Protein 3O6Z (pdb70)

CATH classification: 3.90.79.10

Radius of gyration: 20.52 Å; Cα contacts (8 Å, |Δi|>4): 895; chains: 2; bounding box: 59×49×52 Å

Structure (mmCIF, N/CA/C/O backbone):
data_3O6Z
#
_entry.id   3O6Z
#
_cell.length_a   58.916
_cell.length_b   69.333
_cell.length_c   99.612
_cell.angle_alpha   90.00
_cell.angle_beta   90.00
_cell.angle_gamma   90.00
#
_symmetry.space_group_name_H-M   'P 21 21 21'
#
loop_
_entity.id
_entity.type
_entity.pdbx_description
1 polymer 'GDP-mannose pyrophosphatase nudK'
2 non-polymer 'MAGNESIUM ION'
3 non-polymer 'CHLORIDE ION'
4 non-polymer DI(HYDROXYETHYL)ETHER
5 non-polymer 2-AMINO-2-HYDROXYMETHYL-PROPANE-1,3-DIOL
6 water water
#
loop_
_atom_site.group_PDB
_atom_site.id
_atom_site.type_symbol
_atom_site.label_atom_id
_atom_s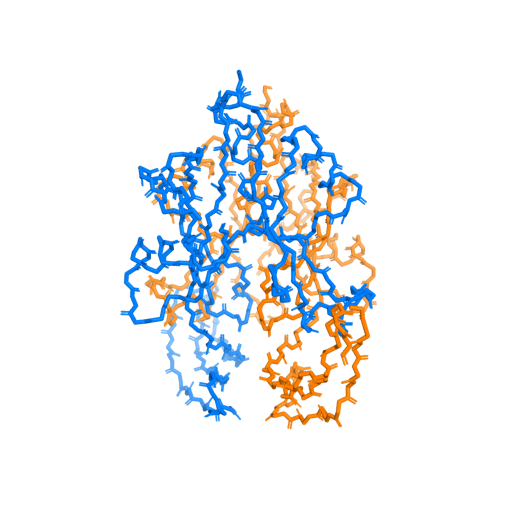ite.label_alt_id
_atom_site.label_comp_id
_atom_site.label_asym_id
_atom_site.label_entity_id
_atom_site.label_seq_id
_atom_site.pdbx_PDB_ins_code
_atom_site.Cartn_x
_atom_site.Cartn_y
_atom_site.Cartn_z
_atom_site.occupancy
_atom_site.B_iso_or_equiv
_atom_site.auth_seq_id
_atom_site.auth_comp_id
_atom_site.auth_asym_id
_atom_site.auth_atom_id
_atom_site.pdbx_PDB_model_num
ATOM 1 N N . THR A 1 2 ? -12.617 24.194 32.532 1.00 46.20 2 THR A N 1
ATOM 2 C CA . THR A 1 2 ? -11.713 24.746 33.578 1.00 43.59 2 THR A CA 1
ATOM 3 C C . THR A 1 2 ? -12.395 25.846 34.383 1.00 44.11 2 THR A C 1
ATOM 4 O O . THR A 1 2 ? -12.338 25.826 35.611 1.00 44.18 2 THR A O 1
ATOM 8 N N . GLN A 1 3 ? -12.982 26.809 33.659 1.00 44.64 3 GLN A N 1
ATOM 9 C CA . GLN A 1 3 ? -13.984 27.786 34.136 1.00 44.72 3 GLN A CA 1
ATOM 10 C C . GLN A 1 3 ? -14.120 28.056 35.642 1.00 43.42 3 GLN A C 1
ATOM 11 O O . GLN A 1 3 ? -13.528 28.997 36.167 1.00 42.79 3 GLN A O 1
ATOM 17 N N . GLN A 1 4 ? -14.917 27.235 36.323 1.00 43.12 4 GLN A N 1
ATOM 18 C CA . GLN A 1 4 ? -15.355 27.546 37.687 1.00 42.16 4 GLN A CA 1
ATOM 19 C C . GLN A 1 4 ? -14.348 27.104 38.726 1.00 39.70 4 GLN A C 1
ATOM 20 O O . GLN A 1 4 ? -14.021 25.925 38.793 1.00 39.06 4 GLN A O 1
ATOM 26 N N . ILE A 1 5 ? -13.871 28.060 39.533 1.00 37.72 5 ILE A N 1
ATOM 27 C CA . ILE A 1 5 ? -12.949 27.783 40.628 1.00 35.34 5 ILE A CA 1
ATOM 28 C C . ILE A 1 5 ? -13.580 28.164 41.966 1.00 35.38 5 ILE A C 1
ATOM 29 O O . ILE A 1 5 ? -13.989 29.298 42.163 1.00 35.79 5 ILE A O 1
ATOM 34 N N . THR A 1 6 ? -13.639 27.209 42.885 1.00 34.88 6 THR A N 1
ATOM 35 C CA . THR A 1 6 ? -14.124 27.475 44.244 1.00 34.89 6 THR A CA 1
ATOM 36 C C . THR A 1 6 ? -13.034 27.061 45.214 1.00 33.39 6 THR A C 1
ATOM 37 O O . THR A 1 6 ? -12.688 25.883 45.306 1.00 31.73 6 THR A O 1
ATOM 41 N N . LEU A 1 7 ? -12.475 28.056 45.907 1.00 32.40 7 LEU A N 1
ATOM 42 C CA . LEU A 1 7 ? -11.493 27.810 46.955 1.00 31.85 7 LEU A CA 1
ATOM 43 C C . LEU A 1 7 ? -12.166 27.046 48.095 1.00 32.24 7 LEU A C 1
ATOM 44 O O . LEU A 1 7 ? -13.269 27.377 48.491 1.00 33.01 7 LEU A O 1
ATOM 49 N N . ILE A 1 8 ? -11.493 26.007 48.577 1.00 31.49 8 ILE A N 1
ATOM 50 C CA . ILE A 1 8 ? -12.014 25.094 49.593 1.00 32.74 8 ILE A CA 1
ATOM 51 C C . ILE A 1 8 ? -11.234 25.263 50.903 1.00 33.63 8 ILE A C 1
ATOM 52 O O . ILE A 1 8 ? -11.819 25.363 51.988 1.00 34.63 8 ILE A O 1
ATOM 57 N N . LYS A 1 9 ? -9.912 25.281 50.804 1.00 32.20 9 LYS A N 1
ATOM 58 C CA . LYS A 1 9 ? -9.084 25.375 51.991 1.00 34.18 9 LYS A CA 1
ATOM 59 C C . LYS A 1 9 ? -7.762 26.010 51.602 1.00 32.65 9 LYS A C 1
ATOM 60 O O . LYS A 1 9 ? -7.315 25.860 50.460 1.00 30.05 9 LYS A O 1
ATOM 66 N N . ASP A 1 10 ? -7.176 26.739 52.552 1.00 33.49 10 ASP A N 1
ATOM 67 C CA . ASP A 1 10 ? -5.799 27.226 52.448 1.00 33.40 10 ASP A CA 1
ATOM 68 C C . ASP A 1 10 ? -5.078 26.923 53.769 1.00 34.78 10 ASP A C 1
ATOM 69 O O . ASP A 1 10 ? -5.306 27.592 54.803 1.00 37.11 10 ASP A O 1
ATOM 74 N N . LYS A 1 11 ? -4.253 25.883 53.735 1.00 34.57 11 LYS A N 1
ATOM 75 C CA . LYS A 1 11 ? -3.466 25.472 54.883 1.00 35.77 11 LYS A CA 1
ATOM 76 C C . LYS A 1 11 ? -2.036 25.982 54.739 1.00 34.33 11 LYS A C 1
ATOM 77 O O . LYS A 1 11 ? -1.407 25.821 53.699 1.00 32.31 11 LYS A O 1
ATOM 83 N N . ILE A 1 12 ? -1.547 26.629 55.788 1.00 35.19 12 ILE A N 1
ATOM 84 C CA . ILE A 1 12 ? -0.157 27.059 55.838 1.00 34.46 12 ILE A CA 1
ATOM 85 C C . ILE A 1 12 ? 0.729 25.882 56.285 1.00 34.82 12 ILE A C 1
ATOM 86 O O . ILE A 1 12 ? 0.554 25.329 57.358 1.00 34.85 12 ILE A O 1
ATOM 91 N N . LEU A 1 13 ? 1.652 25.487 55.411 1.00 33.94 13 LEU A N 1
ATOM 92 C CA . LEU A 1 13 ? 2.558 24.373 55.672 1.00 34.74 13 LEU A CA 1
ATOM 93 C C . LEU A 1 13 ? 3.840 24.858 56.346 1.00 35.56 13 LEU A C 1
ATOM 94 O O . LEU A 1 13 ? 4.456 24.134 57.140 1.00 36.28 13 LEU A O 1
ATOM 99 N N . SER A 1 14 ? 4.215 26.091 56.029 1.00 35.02 14 SER A N 1
ATOM 100 C CA . SER A 1 14 ? 5.401 26.704 56.559 1.00 36.71 14 SER A CA 1
ATOM 101 C C . SER A 1 14 ? 5.205 28.206 56.591 1.00 37.37 14 SER A C 1
ATOM 102 O O . SER A 1 14 ? 4.830 28.803 55.591 1.00 36.55 14 SER A O 1
ATOM 105 N N . ASP A 1 15 ? 5.452 28.795 57.757 1.00 40.58 15 ASP A N 1
ATOM 106 C CA . ASP A 1 15 ? 5.380 30.245 57.989 1.00 42.75 15 ASP A CA 1
ATOM 107 C C . ASP A 1 15 ? 6.720 30.730 58.561 1.00 44.05 15 ASP A C 1
ATOM 108 O O . ASP A 1 15 ? 6.760 31.699 59.329 1.00 45.76 15 ASP A O 1
ATOM 113 N N . ASN A 1 16 ? 7.805 30.031 58.203 1.00 43.76 16 ASN A N 1
ATOM 114 C CA . ASN A 1 16 ? 9.165 30.276 58.718 1.00 45.35 16 ASN A CA 1
ATOM 115 C C . ASN A 1 16 ? 9.655 31.707 58.499 1.00 45.56 16 ASN A C 1
ATOM 116 O O . ASN A 1 16 ? 10.199 32.337 59.415 1.00 47.70 16 ASN A O 1
ATOM 121 N N . TYR A 1 17 ? 9.444 32.213 57.292 1.00 43.98 17 TYR A N 1
ATOM 122 C CA . TYR A 1 17 ? 9.992 33.491 56.845 1.00 43.92 17 TYR A CA 1
ATOM 123 C C . TYR A 1 17 ? 9.172 33.902 55.630 1.00 41.33 17 TYR A C 1
ATOM 124 O O . TYR A 1 17 ? 8.480 34.929 55.650 1.00 42.76 17 TYR A O 1
ATOM 133 N N . PHE A 1 18 ? 9.291 33.095 54.573 1.00 37.05 18 PHE A N 1
ATOM 134 C CA . PHE A 1 18 ? 8.379 33.099 53.437 1.00 32.68 18 PHE A CA 1
ATOM 135 C C . PHE A 1 18 ? 7.288 32.083 53.790 1.00 31.74 18 PHE A C 1
ATOM 136 O O . PHE A 1 18 ? 7.343 31.468 54.866 1.00 31.11 18 PHE A O 1
ATOM 144 N N . THR A 1 19 ? 6.295 31.902 52.916 1.00 29.44 19 THR A N 1
ATOM 145 C CA . THR A 1 19 ? 5.159 31.060 53.286 1.00 28.52 19 THR A CA 1
ATOM 146 C C . THR A 1 19 ? 4.839 29.967 52.251 1.00 25.64 19 THR A C 1
ATOM 147 O O . THR A 1 19 ? 4.686 30.244 51.076 1.00 22.93 19 THR A O 1
ATOM 151 N N . LEU A 1 20 ? 4.744 28.727 52.723 1.00 25.15 20 LEU A N 1
ATOM 152 C CA . LEU A 1 20 ? 4.317 27.608 51.891 1.00 23.35 20 LEU A CA 1
ATOM 153 C C . LEU A 1 20 ? 2.894 27.230 52.265 1.00 24.61 20 LEU A C 1
ATOM 154 O O . LEU A 1 20 ? 2.608 26.948 53.430 1.00 25.09 20 LEU A O 1
ATOM 159 N N . HIS A 1 21 ? 2.019 27.246 51.260 1.00 24.68 21 HIS A N 1
ATOM 160 C CA . HIS A 1 21 ? 0.602 26.946 51.392 1.00 25.73 21 HIS A CA 1
ATOM 161 C C . HIS A 1 21 ? 0.272 25.613 50.763 1.00 25.99 21 HIS A C 1
ATOM 162 O O . HIS A 1 21 ? 0.963 25.149 49.867 1.00 25.35 21 HIS A O 1
ATOM 169 N N . ASN A 1 22 ? -0.815 25.013 51.228 1.00 26.75 22 ASN A N 1
ATOM 170 C CA . ASN A 1 22 ? -1.426 23.919 50.523 1.00 27.08 22 ASN A CA 1
ATOM 171 C C . ASN A 1 22 ? -2.845 24.406 50.243 1.00 27.07 22 ASN A C 1
ATOM 172 O O . ASN A 1 22 ? -3.649 24.586 51.173 1.00 28.19 22 ASN A O 1
ATOM 177 N N . ILE A 1 23 ? -3.126 24.697 48.980 1.00 25.94 23 ILE A N 1
ATOM 178 C CA . ILE A 1 23 ? -4.432 25.280 48.584 1.00 26.78 23 ILE A CA 1
ATOM 179 C C . ILE A 1 23 ? -5.312 24.226 47.924 1.00 26.52 23 ILE A C 1
ATOM 180 O O . ILE A 1 23 ? -4.888 23.557 46.981 1.00 25.18 23 ILE A O 1
ATOM 185 N N . THR A 1 24 ? -6.523 24.063 48.456 1.00 26.63 24 THR A N 1
ATOM 186 C CA . THR A 1 24 ? -7.476 23.099 47.904 1.00 26.90 24 THR A CA 1
ATOM 187 C C . THR A 1 24 ? -8.562 23.911 47.249 1.00 26.35 24 THR A C 1
ATOM 188 O O . THR A 1 24 ? -9.093 24.849 47.848 1.00 26.30 24 THR A O 1
ATOM 192 N N . TYR A 1 25 ? -8.870 23.577 46.003 1.00 25.00 25 TYR A N 1
ATOM 193 C CA . TYR A 1 25 ? -9.947 24.256 45.279 1.00 25.18 25 TYR A CA 1
ATOM 194 C C . TYR A 1 25 ? -10.629 23.261 44.365 1.00 25.61 25 TYR A C 1
ATOM 195 O O . TYR A 1 25 ? -10.010 22.299 43.916 1.00 24.68 25 TYR A O 1
ATOM 204 N N . ASP A 1 26 ? -11.910 23.502 44.109 1.00 26.99 26 ASP A N 1
ATOM 205 C CA . ASP A 1 26 ? -12.671 22.714 43.167 1.00 28.27 26 ASP A CA 1
ATOM 206 C C . ASP A 1 26 ? -12.646 23.405 41.811 1.00 28.25 26 ASP A C 1
ATOM 207 O O . ASP A 1 26 ? -12.891 24.627 41.688 1.00 26.40 26 ASP A O 1
ATOM 212 N N . LEU A 1 27 ? -12.392 22.585 40.796 1.00 28.55 27 LEU A N 1
ATOM 213 C CA . LEU A 1 27 ? -12.270 23.048 39.441 1.00 29.39 27 LEU A CA 1
ATOM 214 C C . LEU A 1 27 ? -13.249 22.245 38.605 1.00 31.07 27 LEU A C 1
ATOM 215 O O . LEU A 1 27 ? -13.241 21.008 38.612 1.00 31.23 27 LEU A O 1
ATOM 220 N N . THR A 1 28 ? -14.115 22.961 37.905 1.00 32.82 28 THR A N 1
ATOM 221 C CA . THR A 1 28 ? -15.110 22.327 37.054 1.00 36.04 28 THR A CA 1
ATOM 222 C C . THR A 1 28 ? -14.512 22.258 35.657 1.00 37.08 28 THR A C 1
ATOM 223 O O . THR A 1 28 ? -14.131 23.280 35.084 1.00 37.43 28 THR A O 1
ATOM 227 N N . ARG A 1 29 ? -14.387 21.051 35.128 1.00 39.69 29 ARG A N 1
ATOM 228 C CA . ARG A 1 29 ? -13.743 20.859 33.839 1.00 41.63 29 ARG A CA 1
ATOM 229 C C . ARG A 1 29 ? -14.772 21.166 32.770 1.00 43.78 29 ARG A C 1
ATOM 230 O O . ARG A 1 29 ? -15.936 21.378 33.092 1.00 45.51 29 ARG A O 1
ATOM 238 N N . LYS A 1 30 ? -14.355 21.196 31.505 1.00 45.44 30 LYS A N 1
ATOM 239 C CA . LYS A 1 30 ? -15.246 21.662 30.436 1.00 47.30 30 LYS A CA 1
ATOM 240 C C . LYS A 1 30 ? -16.394 20.677 30.202 1.00 49.21 30 LYS A C 1
ATOM 241 O O . LYS A 1 30 ? -17.519 21.083 29.903 1.00 51.13 30 LYS A O 1
ATOM 247 N N . ASP A 1 31 ? -16.094 19.386 30.370 1.00 49.68 31 ASP A N 1
ATOM 248 C CA . ASP A 1 31 ? -17.095 18.311 30.376 1.00 51.08 31 ASP A CA 1
ATOM 249 C C . ASP A 1 31 ? -18.045 18.403 31.574 1.00 50.74 31 ASP A C 1
ATOM 250 O O . ASP A 1 31 ? -19.016 17.644 31.666 1.00 52.24 31 ASP A O 1
ATOM 255 N N . GLY A 1 32 ? -17.755 19.331 32.490 1.00 48.22 32 GLY A N 1
ATOM 256 C CA . GLY A 1 32 ? -18.653 19.620 33.600 1.00 47.41 32 GLY A CA 1
ATOM 257 C C . GLY A 1 32 ? -18.297 18.834 34.840 1.00 46.27 32 GLY A C 1
ATOM 258 O O . GLY A 1 32 ? -18.946 18.972 35.876 1.00 46.54 32 GLY A O 1
ATOM 259 N N . GLU A 1 33 ? -17.262 18.004 34.726 1.00 44.66 33 GLU A N 1
ATOM 260 C CA . GLU A 1 33 ? -16.785 17.202 35.841 1.00 43.45 33 GLU A CA 1
ATOM 261 C C . GLU A 1 33 ? -16.096 18.102 36.866 1.00 40.38 33 GLU A C 1
ATOM 262 O O . GLU A 1 33 ? -15.392 19.051 36.494 1.00 38.10 33 GLU A O 1
ATOM 268 N N . VAL A 1 34 ? -16.318 17.814 38.152 1.00 38.79 34 VAL A N 1
ATOM 269 C CA . VAL A 1 34 ? -15.695 18.578 39.227 1.00 35.82 34 VAL A CA 1
ATOM 270 C C . VAL A 1 34 ? -14.521 17.813 39.853 1.00 34.77 34 VAL A C 1
ATOM 271 O O . VAL A 1 34 ? -14.686 16.682 40.362 1.00 34.51 34 VAL A O 1
ATOM 275 N N . ILE A 1 35 ? -13.341 18.442 39.769 1.00 32.35 35 ILE A N 1
ATOM 276 C CA . ILE A 1 35 ? -12.096 17.884 40.297 1.00 31.91 35 ILE A CA 1
ATOM 277 C C . ILE A 1 35 ? -11.620 18.741 41.442 1.00 30.22 35 ILE A C 1
ATOM 278 O O . ILE A 1 35 ? -11.530 19.964 41.323 1.00 30.21 35 ILE A O 1
ATOM 283 N N . ARG A 1 36 ? -11.297 18.092 42.550 1.00 30.30 36 AR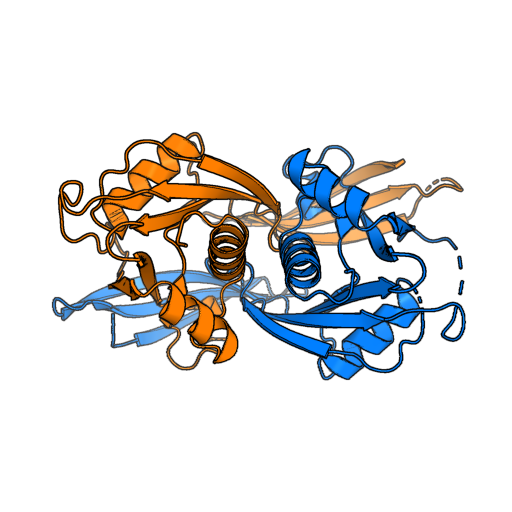G A N 1
ATOM 284 C CA . ARG A 1 36 ? -10.651 18.792 43.651 1.00 29.85 36 ARG A CA 1
ATOM 285 C C . ARG A 1 36 ? -9.122 18.709 43.576 1.00 28.82 36 ARG A C 1
ATOM 286 O O . ARG A 1 36 ? -8.533 17.644 43.799 1.00 30.08 36 ARG A O 1
ATOM 294 N N . HIS A 1 37 ? -8.491 19.844 43.293 1.00 27.69 37 HIS A N 1
ATOM 295 C CA . HIS A 1 37 ? -7.030 19.937 43.290 1.00 26.74 37 HIS A CA 1
ATOM 296 C C . HIS A 1 37 ? -6.545 20.303 44.672 1.00 27.24 37 HIS A C 1
ATOM 297 O O . HIS A 1 37 ? -7.165 21.123 45.344 1.00 26.65 37 HIS A O 1
ATOM 304 N N . LYS A 1 38 ? -5.408 19.739 45.055 1.00 27.41 38 LYS A N 1
ATOM 305 C CA . LYS A 1 38 ? -4.664 20.170 46.223 1.00 28.35 38 LYS A CA 1
ATOM 306 C C . LYS A 1 38 ? -3.237 20.521 45.746 1.00 27.31 38 LYS A C 1
ATOM 307 O O . LYS A 1 38 ? -2.539 19.675 45.190 1.00 26.60 38 LYS A O 1
ATOM 313 N N . ARG A 1 39 ? -2.836 21.780 45.925 1.00 26.26 39 ARG A N 1
ATOM 314 C CA . ARG A 1 39 ? -1.632 22.302 45.288 1.00 24.41 39 ARG A CA 1
ATOM 315 C C . ARG A 1 39 ? -0.816 23.083 46.293 1.00 24.57 39 ARG A C 1
ATOM 316 O O . ARG A 1 39 ? -1.360 23.952 46.994 1.00 24.02 39 ARG A O 1
ATOM 324 N N . GLU A 1 40 ? 0.484 22.779 46.364 1.00 24.28 40 GLU A N 1
ATOM 325 C CA . GLU A 1 40 ? 1.416 23.561 47.162 1.00 24.95 40 GLU A CA 1
ATOM 326 C C . GLU A 1 40 ? 1.719 24.863 46.455 1.00 23.93 40 GLU A C 1
ATOM 327 O O . GLU A 1 40 ? 1.949 24.872 45.262 1.00 22.33 40 GLU A O 1
ATOM 333 N N . VAL A 1 41 ? 1.695 25.960 47.206 1.00 24.71 41 VAL A N 1
ATOM 334 C CA . VAL A 1 41 ? 2.005 27.263 46.655 1.00 24.19 41 VAL A CA 1
ATOM 335 C C . VAL A 1 41 ? 3.043 27.921 47.556 1.00 23.69 41 VAL A C 1
ATOM 336 O O . VAL A 1 41 ? 2.834 28.126 48.757 1.00 23.97 41 VAL A O 1
ATOM 340 N N . TYR A 1 42 ? 4.189 28.219 46.966 1.00 22.61 42 TYR A N 1
ATOM 341 C CA . TYR A 1 42 ? 5.249 28.845 47.719 1.00 22.89 42 TYR A CA 1
ATOM 342 C C . TYR A 1 42 ? 5.247 30.318 47.409 1.00 23.21 42 TYR A C 1
ATOM 343 O O . TYR A 1 42 ? 5.457 30.708 46.269 1.00 22.47 42 TYR A O 1
ATOM 352 N N . ASP A 1 43 ? 5.024 31.124 48.449 1.00 24.81 43 ASP A N 1
ATOM 353 C CA . ASP A 1 43 ? 4.993 32.591 48.347 1.00 25.59 43 ASP A CA 1
ATOM 354 C C . ASP A 1 43 ? 6.236 33.216 48.992 1.00 26.30 43 ASP A C 1
ATOM 355 O O . ASP A 1 43 ? 6.316 33.341 50.231 1.00 26.62 43 ASP A O 1
ATOM 360 N N . ARG A 1 44 ? 7.217 33.581 48.156 1.00 25.90 44 ARG A N 1
ATOM 361 C CA . ARG A 1 44 ? 8.415 34.264 48.638 1.00 26.74 44 ARG A CA 1
ATOM 362 C C . ARG A 1 44 ? 8.483 35.731 48.148 1.00 27.32 44 ARG A C 1
ATOM 363 O O . ARG A 1 44 ? 9.544 36.361 48.147 1.00 27.85 44 ARG A O 1
ATOM 371 N N . GLY A 1 45 ? 7.329 36.265 47.763 1.00 26.14 45 GLY A N 1
ATOM 372 C CA . GLY A 1 45 ? 7.238 37.620 47.256 1.00 26.28 45 GLY A CA 1
ATOM 373 C C . GLY A 1 45 ? 7.669 37.788 45.812 1.00 24.91 45 GLY A C 1
ATOM 374 O O . GLY A 1 45 ? 8.101 36.841 45.147 1.00 24.97 45 GLY A O 1
ATOM 375 N N . ASN A 1 46 ? 7.528 39.012 45.328 1.00 25.63 46 ASN A N 1
ATOM 376 C CA . ASN A 1 46 ? 7.885 39.396 43.952 1.00 24.83 46 ASN A CA 1
ATOM 377 C C . ASN A 1 46 ? 9.227 40.090 43.873 1.00 24.57 46 ASN A C 1
ATOM 378 O O . ASN A 1 46 ? 9.775 40.490 44.902 1.00 25.26 46 ASN A O 1
ATOM 383 N N . GLY A 1 47 ? 9.725 40.262 42.646 1.00 23.88 47 GLY A N 1
ATOM 384 C CA . GLY A 1 47 ? 11.083 40.755 42.391 1.00 22.40 47 GLY A CA 1
ATOM 385 C C . GLY A 1 47 ? 11.198 41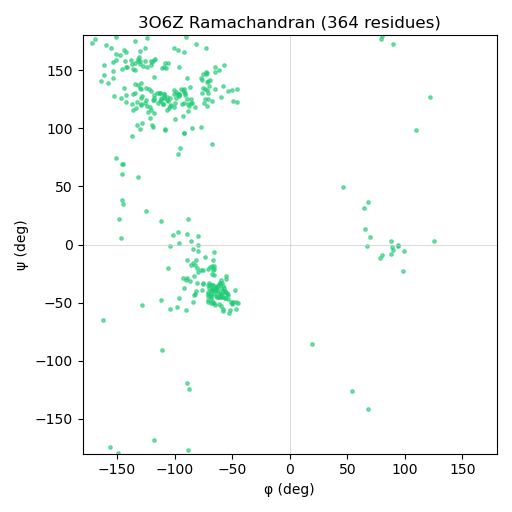.648 41.167 1.00 22.83 47 GLY A C 1
ATOM 386 O O . GLY A 1 47 ? 10.276 41.737 40.367 1.00 21.98 47 GLY A O 1
ATOM 387 N N . ALA A 1 48 ? 12.336 42.328 41.048 1.00 22.48 48 ALA A N 1
ATOM 388 C CA . ALA A 1 48 ? 12.667 43.138 39.888 1.00 23.39 48 ALA A CA 1
ATOM 389 C C . ALA A 1 48 ? 14.100 42.838 39.471 1.00 23.61 48 ALA A C 1
ATOM 390 O O . ALA A 1 48 ? 14.940 42.483 40.307 1.00 23.70 48 ALA A O 1
ATOM 392 N N . THR A 1 49 ? 14.365 42.972 38.184 1.00 22.92 49 THR A N 1
ATOM 393 C CA . THR A 1 49 ? 15.692 42.707 37.650 1.00 23.00 49 THR A CA 1
ATOM 394 C C . THR A 1 49 ? 15.973 43.751 36.590 1.00 24.33 49 THR A C 1
ATOM 395 O O . THR A 1 49 ? 15.035 44.273 35.963 1.00 23.89 49 THR A O 1
ATOM 399 N N . ILE A 1 50 ? 17.252 44.054 36.390 1.00 25.43 50 ILE A N 1
ATOM 400 C CA . ILE A 1 50 ? 17.665 45.074 35.431 1.00 27.21 50 ILE A CA 1
ATOM 401 C C . ILE A 1 50 ? 18.950 44.691 34.694 1.00 28.59 50 ILE A C 1
ATOM 402 O O . ILE A 1 50 ? 20.006 44.420 35.312 1.00 27.44 50 ILE A O 1
ATOM 407 N N . LEU A 1 51 ? 18.861 44.647 33.365 1.00 29.48 51 LEU A N 1
ATOM 408 C CA . LEU A 1 51 ? 20.081 44.543 32.564 1.00 30.83 51 LEU A CA 1
ATOM 409 C C . LEU A 1 51 ? 20.657 45.929 32.312 1.00 32.82 51 LEU A C 1
ATOM 410 O O . LEU A 1 51 ? 19.964 46.848 31.822 1.00 32.55 51 LEU A O 1
ATOM 415 N N . LEU A 1 52 ? 21.928 46.070 32.685 1.00 34.09 52 LEU A N 1
ATOM 416 C CA . LEU A 1 52 ? 22.698 47.279 32.435 1.00 35.75 52 LEU A CA 1
ATOM 417 C C . LEU A 1 52 ? 23.520 47.120 31.156 1.00 36.79 52 LEU A C 1
ATOM 418 O O . LEU A 1 52 ? 24.247 46.143 31.000 1.00 35.56 52 LEU A O 1
ATOM 423 N N . TYR A 1 53 ? 23.404 48.088 30.251 1.00 38.75 53 TYR A N 1
ATOM 424 C CA . TYR A 1 53 ? 24.147 48.063 28.993 1.00 40.93 53 TYR A CA 1
ATOM 425 C C . TYR A 1 53 ? 24.877 49.387 28.685 1.00 43.80 53 TYR A C 1
ATOM 426 O O . TYR A 1 53 ? 24.571 50.436 29.247 1.00 45.05 53 TYR A O 1
ATOM 435 N N . ASN A 1 54 ? 25.853 49.320 27.789 1.00 45.87 54 ASN A N 1
ATOM 436 C CA . ASN A 1 54 ? 26.611 50.483 27.373 1.00 48.56 54 ASN A CA 1
ATOM 437 C C . ASN A 1 54 ? 26.677 50.432 25.857 1.00 49.82 54 ASN A C 1
ATOM 438 O O . ASN A 1 54 ? 27.206 49.480 25.286 1.00 49.25 54 ASN A O 1
ATOM 443 N N . THR A 1 55 ? 26.105 51.445 25.210 1.00 51.77 55 THR A N 1
ATOM 444 C CA . THR A 1 55 ? 26.036 51.490 23.750 1.00 53.12 55 THR A CA 1
ATOM 445 C C . THR A 1 55 ? 27.387 51.867 23.126 1.00 55.42 55 THR A C 1
ATOM 446 O O . THR A 1 55 ? 27.775 51.316 22.097 1.00 56.40 55 THR A O 1
ATOM 450 N N . LYS A 1 56 ? 28.097 52.801 23.750 1.00 57.13 56 LYS A N 1
ATOM 451 C CA . LYS A 1 56 ? 29.436 53.185 23.295 1.00 59.27 56 LYS A CA 1
ATOM 452 C C . LYS A 1 56 ? 30.504 52.096 23.481 1.00 58.65 56 LYS A C 1
ATOM 453 O O . LYS A 1 56 ? 31.296 51.844 22.570 1.00 60.49 56 LYS A O 1
ATOM 459 N N . LYS A 1 57 ? 30.538 51.478 24.662 1.00 56.89 57 LYS A N 1
ATOM 460 C CA . LYS A 1 57 ? 31.488 50.401 24.969 1.00 56.15 57 LYS A CA 1
ATOM 461 C C . LYS A 1 57 ? 31.059 49.045 24.392 1.00 54.18 57 LYS A C 1
ATOM 462 O O . LYS A 1 57 ? 31.900 48.163 24.182 1.00 54.22 57 LYS A O 1
ATOM 468 N N . LYS A 1 58 ? 29.753 48.891 24.158 1.00 52.51 58 LYS A N 1
ATOM 469 C CA . LYS A 1 58 ? 29.139 47.648 23.657 1.00 50.75 58 LYS A CA 1
ATOM 470 C C . LYS A 1 58 ? 29.197 46.510 24.692 1.00 48.52 58 LYS A C 1
ATOM 471 O O . LYS A 1 58 ? 29.361 45.327 24.351 1.00 47.18 58 LYS A O 1
ATOM 477 N N . THR A 1 59 ? 29.033 46.898 25.954 1.00 47.68 59 THR A N 1
ATOM 478 C CA . THR A 1 59 ? 29.189 45.996 27.096 1.00 45.70 59 THR A CA 1
ATOM 479 C C . THR A 1 59 ? 27.889 45.850 27.889 1.00 43.87 59 THR A C 1
ATOM 480 O O . THR A 1 59 ? 27.001 46.698 27.805 1.00 43.87 59 THR A O 1
ATOM 484 N N . VAL A 1 60 ? 27.776 44.762 28.654 1.00 42.23 60 VAL A N 1
ATOM 485 C CA . VAL A 1 60 ? 26.725 44.647 29.670 1.00 40.19 60 VAL A CA 1
ATOM 486 C C . VAL A 1 60 ? 27.367 44.460 31.033 1.00 39.83 60 VAL A C 1
ATOM 487 O O . VAL A 1 60 ? 28.507 44.003 31.115 1.00 40.43 60 VAL A O 1
ATOM 491 N N . VAL A 1 61 ? 26.653 44.852 32.090 1.00 38.76 61 VAL A N 1
ATOM 492 C CA . VAL A 1 61 ? 27.078 44.578 33.474 1.00 37.84 61 VAL A CA 1
ATOM 493 C C . VAL A 1 61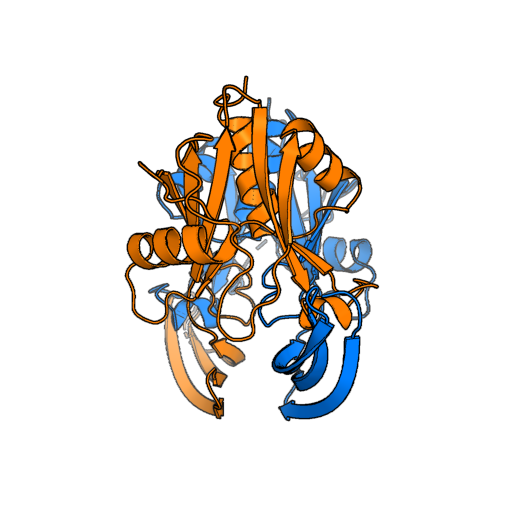 ? 26.103 43.580 34.105 1.00 35.62 61 VAL A C 1
ATOM 494 O O . VAL A 1 61 ? 24.887 43.804 34.127 1.00 33.58 61 VAL A O 1
ATOM 498 N N . LEU A 1 62 ? 26.666 42.475 34.591 1.00 34.83 62 LEU A N 1
ATOM 499 C CA . LEU A 1 62 ? 25.936 41.407 35.274 1.00 32.49 62 LEU A CA 1
ATOM 500 C C . LEU A 1 62 ? 26.586 41.186 36.622 1.00 32.92 62 LEU A C 1
ATOM 501 O O . LEU A 1 62 ? 27.672 41.701 36.875 1.00 33.50 62 LEU A O 1
ATOM 506 N N . ILE A 1 63 ? 25.925 40.403 37.470 1.00 31.74 63 ILE A N 1
ATOM 507 C CA . ILE A 1 63 ? 26.439 40.072 38.799 1.00 33.52 63 ILE A CA 1
ATOM 508 C C . ILE A 1 63 ? 26.656 38.552 38.918 1.00 31.96 63 ILE A C 1
ATOM 509 O O . ILE A 1 63 ? 25.898 37.767 38.358 1.00 31.59 63 ILE A O 1
ATOM 514 N N . ARG A 1 64 ? 27.694 38.152 39.640 1.00 32.71 64 ARG A N 1
ATOM 515 C CA . ARG A 1 64 ? 27.920 36.742 39.974 1.00 31.38 64 ARG A CA 1
ATOM 516 C C . ARG A 1 64 ? 27.894 36.570 41.491 1.00 30.54 64 ARG A C 1
ATOM 517 O O . ARG A 1 64 ? 28.617 37.258 42.202 1.00 30.77 64 ARG A O 1
ATOM 525 N N . GLN A 1 65 ? 27.021 35.676 41.981 1.00 29.16 65 GLN A N 1
ATOM 526 C CA . GLN A 1 65 ? 26.950 35.349 43.419 1.00 28.39 65 GLN A CA 1
ATOM 527 C C . GLN A 1 65 ? 26.552 33.898 43.647 1.00 26.66 65 GLN A C 1
ATOM 528 O O . GLN A 1 65 ? 26.026 33.234 42.753 1.00 25.42 65 GLN A O 1
ATOM 534 N N . PHE A 1 66 ? 26.810 33.428 44.862 1.00 26.52 66 PHE A N 1
ATOM 535 C CA . PHE A 1 66 ? 26.435 32.088 45.304 1.00 25.24 66 PHE A CA 1
ATOM 536 C C . PHE A 1 66 ? 24.923 31.956 45.494 1.00 24.38 66 PHE A C 1
ATOM 537 O O . PHE A 1 66 ? 24.293 32.737 46.228 1.00 24.50 66 PHE A O 1
ATOM 545 N N . ARG A 1 67 ? 24.358 30.956 44.818 1.00 22.89 67 ARG A N 1
ATOM 546 C CA . ARG A 1 67 ? 22.946 30.674 44.874 1.00 21.76 67 ARG A CA 1
ATOM 547 C C . ARG A 1 67 ? 22.793 29.262 45.409 1.00 22.36 67 ARG A C 1
ATOM 548 O O . ARG A 1 67 ? 23.009 28.283 44.697 1.00 22.88 67 ARG A O 1
ATOM 556 N N . VAL A 1 68 ? 22.426 29.153 46.670 1.00 21.71 68 VAL A N 1
ATOM 557 C CA . VAL A 1 68 ? 22.355 27.843 47.307 1.00 21.72 68 VAL A CA 1
ATOM 558 C C . VAL A 1 68 ? 21.356 26.887 46.639 1.00 20.35 68 VAL A C 1
ATOM 559 O O . VAL A 1 68 ? 21.624 25.692 46.573 1.00 21.14 68 VAL A O 1
ATOM 563 N N . ALA A 1 69 ? 20.256 27.423 46.100 1.00 19.40 69 ALA A N 1
ATOM 564 C CA . ALA A 1 69 ? 19.207 26.612 45.468 1.00 18.58 69 ALA A CA 1
ATOM 565 C C . ALA A 1 69 ? 19.698 25.907 44.203 1.00 19.60 69 ALA A C 1
ATOM 566 O O . ALA A 1 69 ? 19.189 24.862 43.789 1.00 20.55 69 ALA A O 1
ATOM 568 N N . THR A 1 70 ? 20.699 26.531 43.614 1.00 20.47 70 THR A N 1
ATOM 569 C CA . THR A 1 70 ? 21.419 26.108 42.428 1.00 21.68 70 THR A CA 1
ATOM 570 C C . THR A 1 70 ? 22.513 25.095 42.824 1.00 23.08 70 THR A C 1
ATOM 571 O O . THR A 1 70 ? 22.682 24.035 42.182 1.00 22.69 70 THR A O 1
ATOM 575 N N . TRP A 1 71 ? 23.214 25.402 43.915 1.00 23.26 71 TRP A N 1
ATOM 576 C CA . TRP A 1 71 ? 24.265 24.537 44.479 1.00 24.79 71 TRP A CA 1
ATOM 577 C C . TRP A 1 71 ? 23.804 23.115 44.831 1.00 25.63 71 TRP A C 1
ATOM 578 O O . TRP A 1 71 ? 24.533 22.150 44.608 1.00 25.43 71 TRP A O 1
ATOM 589 N N . VAL A 1 72 ? 22.593 22.997 45.378 1.00 25.35 72 VAL A N 1
ATOM 590 C CA . VAL A 1 72 ? 22.000 21.676 45.688 1.00 27.16 72 VAL A CA 1
ATOM 591 C C . VAL A 1 72 ? 21.386 20.981 44.438 1.00 27.98 72 VAL A C 1
ATOM 592 O O . VAL A 1 72 ? 20.956 19.818 44.512 1.00 28.71 72 VAL A O 1
ATOM 596 N N . ASN A 1 73 ? 21.358 21.687 43.307 1.00 27.42 73 ASN A N 1
ATOM 597 C CA . ASN A 1 73 ? 20.729 21.144 42.096 1.00 28.54 73 ASN A CA 1
ATOM 598 C C . ASN A 1 73 ? 21.591 21.264 40.835 1.00 29.47 73 ASN A C 1
ATOM 599 O O . ASN A 1 73 ? 21.182 21.911 39.858 1.00 29.50 73 ASN A O 1
ATOM 604 N N . GLY A 1 74 ? 22.790 20.678 40.890 1.00 30.98 74 GLY A N 1
ATOM 605 C CA . GLY A 1 74 ? 23.685 20.569 39.725 1.00 32.58 74 GLY A CA 1
ATOM 606 C C . GLY A 1 74 ? 24.660 21.705 39.423 1.00 32.88 74 GLY A C 1
ATOM 607 O O . GLY A 1 74 ? 25.500 21.574 38.537 1.00 33.75 74 GLY A O 1
ATOM 608 N N . ASN A 1 75 ? 24.562 22.830 40.129 1.00 30.94 75 ASN A N 1
ATOM 609 C CA . ASN A 1 75 ? 25.512 23.910 39.903 1.00 30.46 75 ASN A CA 1
ATOM 610 C C . ASN A 1 75 ? 26.684 23.726 40.877 1.00 31.55 75 ASN A C 1
ATOM 611 O O . ASN A 1 75 ? 26.620 24.142 42.041 1.00 30.48 75 ASN A O 1
ATOM 616 N N . GLU A 1 76 ? 27.745 23.079 40.382 1.00 32.66 76 GLU A N 1
ATOM 617 C CA . GLU A 1 76 ? 28.853 22.611 41.217 1.00 34.59 76 GLU A CA 1
ATOM 618 C C . GLU A 1 76 ? 29.383 23.601 42.264 1.00 34.06 76 GLU A C 1
ATOM 619 O O . GLU A 1 76 ? 29.541 23.250 43.440 1.00 35.71 76 GLU A O 1
ATOM 625 N N . SER A 1 77 ? 29.678 24.823 41.836 1.00 32.81 77 SER A N 1
ATOM 626 C CA . SER A 1 77 ? 30.250 25.837 42.727 1.00 32.14 77 SER A CA 1
ATOM 627 C C . SER A 1 77 ? 29.153 26.642 43.417 1.00 30.04 77 SER A C 1
ATOM 628 O O . SER A 1 77 ? 29.430 27.372 44.372 1.00 29.48 77 SER A O 1
ATOM 631 N N . GLY A 1 78 ? 27.921 26.506 42.914 1.00 27.10 78 GLY A N 1
ATOM 632 C CA . GLY A 1 78 ? 26.801 27.313 43.352 1.00 25.33 78 GLY A CA 1
ATOM 633 C C . GLY A 1 78 ? 26.787 28.709 42.759 1.00 25.02 78 GLY A C 1
ATOM 634 O O . GLY A 1 78 ? 25.792 29.416 42.868 1.00 23.26 78 GLY A O 1
ATOM 635 N N .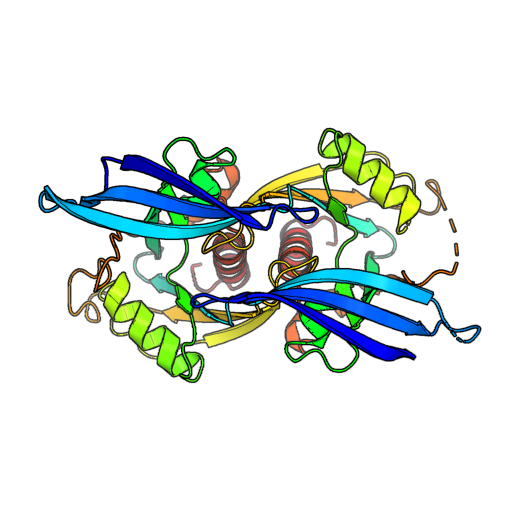 GLN A 1 79 ? 27.893 29.112 42.118 1.00 25.16 79 GLN A N 1
ATOM 636 C CA . GLN A 1 79 ? 27.994 30.450 41.545 1.00 25.45 79 GLN A CA 1
ATOM 637 C C . GLN A 1 79 ? 27.117 30.620 40.304 1.00 24.44 79 GLN A C 1
ATOM 638 O O . GLN A 1 79 ? 27.100 29.785 39.394 1.00 24.67 79 GLN A O 1
ATOM 644 N N . LEU A 1 80 ? 26.385 31.717 40.266 1.00 23.48 80 LEU A N 1
ATOM 645 C CA . LEU A 1 80 ? 25.509 31.971 39.144 1.00 22.42 80 LEU A CA 1
ATOM 646 C C . LEU A 1 80 ? 25.675 33.393 38.612 1.00 22.66 80 LEU A C 1
ATOM 647 O O . LEU A 1 80 ? 25.807 34.331 39.393 1.00 22.74 80 LEU A O 1
ATOM 652 N N . ILE A 1 81 ? 25.713 33.518 37.284 1.00 23.58 81 ILE A N 1
ATOM 653 C CA . ILE A 1 81 ? 25.739 34.805 36.591 1.00 24.30 81 ILE A CA 1
ATOM 654 C C . ILE A 1 81 ? 24.314 35.192 36.289 1.00 23.54 81 ILE A C 1
ATOM 655 O O . ILE A 1 81 ? 23.575 34.437 35.619 1.00 23.80 81 ILE A O 1
ATOM 660 N N . GLU A 1 82 ? 23.932 36.355 36.807 1.00 23.97 82 GLU A N 1
ATOM 661 C CA . GLU A 1 82 ? 22.589 36.905 36.642 1.00 23.47 82 GLU A CA 1
ATOM 662 C C . GLU A 1 82 ? 22.630 38.389 36.360 1.00 24.60 82 GLU A C 1
ATOM 663 O O . GLU A 1 82 ? 23.614 39.066 36.653 1.00 26.29 82 GLU A O 1
ATOM 669 N N . SER A 1 83 ? 21.551 38.888 35.775 1.00 24.34 83 SER A N 1
ATOM 670 C CA . SER A 1 83 ? 21.264 40.308 35.768 1.00 25.75 83 SER A CA 1
ATOM 671 C C . SER A 1 83 ? 21.017 40.755 37.225 1.00 26.80 83 SER A C 1
ATOM 672 O O . SER A 1 83 ? 20.499 39.964 38.051 1.00 25.83 83 SER A O 1
ATOM 675 N N . CYS A 1 84 ? 21.376 42.007 37.525 1.00 28.50 84 CYS A N 1
ATOM 676 C CA . CYS A 1 84 ? 21.079 42.614 38.820 1.00 29.10 84 CYS A CA 1
ATOM 677 C C . CYS A 1 84 ? 19.612 42.416 39.143 1.00 28.24 84 CYS A C 1
ATOM 678 O O . CYS A 1 84 ? 18.731 42.646 38.290 1.00 27.39 84 CYS A O 1
ATOM 681 N N . ALA A 1 85 ? 19.324 41.982 40.366 1.00 28.63 85 ALA A N 1
ATOM 682 C CA . ALA A 1 85 ? 17.936 41.759 40.746 1.00 29.21 85 ALA A CA 1
ATOM 683 C C . ALA A 1 85 ? 17.715 41.899 42.238 1.00 30.56 85 ALA A C 1
ATOM 684 O O . ALA A 1 85 ? 18.642 41.783 43.019 1.00 30.75 85 ALA A O 1
ATOM 686 N N . GLY A 1 86 ? 16.479 42.177 42.633 1.00 31.72 86 GLY A N 1
ATOM 687 C CA . GLY A 1 86 ? 16.126 42.010 44.031 1.00 32.90 86 GLY A CA 1
ATOM 688 C C . GLY A 1 86 ? 14.666 41.778 44.292 1.00 33.05 86 GLY A C 1
ATOM 689 O O . GLY A 1 86 ? 13.819 41.969 43.424 1.00 30.85 86 GLY A O 1
ATOM 690 N N . LEU A 1 87 ? 14.375 41.400 45.532 1.00 35.00 87 LEU A N 1
ATOM 691 C CA . LEU A 1 87 ? 13.000 41.300 45.989 1.00 36.56 87 LEU A CA 1
ATOM 692 C C . LEU A 1 87 ? 12.415 42.695 46.105 1.00 38.87 87 LEU A C 1
ATOM 693 O O . LEU A 1 87 ? 13.093 43.600 46.569 1.00 40.11 87 LEU A O 1
ATOM 698 N N . LEU A 1 88 ? 11.173 42.853 45.638 1.00 40.63 88 LEU A N 1
ATOM 699 C CA . LEU A 1 88 ? 10.352 44.050 45.842 1.00 44.31 88 LEU A CA 1
ATOM 700 C C . LEU A 1 88 ? 9.977 44.191 47.315 1.00 46.96 88 LEU A C 1
ATOM 701 O O . LEU A 1 88 ? 8.897 43.753 47.755 1.00 47.93 88 LEU A O 1
ATOM 706 N N . ASP A 1 89 ? 10.854 44.830 48.071 1.00 49.03 89 ASP A N 1
ATOM 707 C CA . ASP A 1 89 ? 10.769 44.762 49.523 1.00 51.02 89 ASP A CA 1
ATOM 708 C C . ASP A 1 89 ? 10.048 45.971 50.092 1.00 52.81 89 ASP A C 1
ATOM 709 O O . ASP A 1 89 ? 10.684 46.893 50.607 1.00 54.57 89 ASP A O 1
ATOM 714 N N . ASN A 1 90 ? 8.715 45.950 49.991 1.00 53.01 90 ASN A N 1
ATOM 715 C CA . ASN A 1 90 ? 7.856 47.066 50.409 1.00 54.69 90 ASN A CA 1
ATOM 716 C C . ASN A 1 90 ? 8.011 48.269 49.469 1.00 55.15 90 ASN A C 1
ATOM 717 O O . ASN A 1 90 ? 7.472 49.359 49.722 1.00 57.03 90 ASN A O 1
ATOM 722 N N . ASP A 1 91 ? 8.757 48.064 48.386 1.00 53.16 91 ASP A N 1
ATOM 723 C CA . ASP A 1 91 ? 9.001 49.113 47.409 1.00 53.27 91 ASP A CA 1
ATOM 724 C C . ASP A 1 91 ? 8.256 48.853 46.093 1.00 51.62 91 ASP A C 1
ATOM 725 O O . ASP A 1 91 ? 7.964 47.708 45.747 1.00 49.51 91 ASP A O 1
ATOM 730 N N . GLU A 1 92 ? 7.937 49.935 45.384 1.00 52.18 92 GLU A N 1
ATOM 731 C CA . GLU A 1 92 ? 7.452 49.860 44.005 1.00 51.31 92 GLU A CA 1
ATOM 732 C C . GLU A 1 92 ? 8.592 49.282 43.131 1.00 49.06 92 GLU A C 1
ATOM 733 O O . GLU A 1 92 ? 9.776 49.404 43.492 1.00 49.53 92 GLU A O 1
ATOM 739 N N . PRO A 1 93 ? 8.255 48.609 42.014 1.00 46.77 93 PRO A N 1
ATOM 740 C CA . PRO A 1 93 ? 9.312 47.976 41.199 1.00 45.09 93 PRO A CA 1
ATOM 741 C C . PRO A 1 93 ? 10.484 48.897 40.827 1.00 45.68 93 PRO A C 1
ATOM 742 O O . PRO A 1 93 ? 11.646 48.530 41.027 1.00 44.44 93 PRO A O 1
ATOM 746 N N . GLU A 1 94 ? 10.175 50.083 40.303 1.00 46.59 94 GLU A N 1
ATOM 747 C CA . GLU A 1 94 ? 11.203 51.042 39.905 1.00 47.26 94 GLU A CA 1
ATOM 748 C C . GLU A 1 94 ? 12.065 51.544 41.077 1.00 47.64 94 GLU A C 1
ATOM 749 O O . GLU A 1 94 ? 13.262 51.777 40.905 1.00 47.51 94 GLU A O 1
ATOM 755 N N . VAL A 1 95 ? 11.447 51.710 42.249 1.00 47.69 95 VAL A N 1
ATOM 756 C CA . VAL A 1 95 ? 12.153 52.129 43.470 1.00 48.62 95 VAL A CA 1
ATOM 757 C C . VAL A 1 95 ? 13.101 51.029 43.971 1.00 46.74 95 VAL A C 1
ATOM 758 O O . VAL A 1 95 ? 14.284 51.289 44.255 1.00 47.13 95 VAL A O 1
ATOM 762 N N . CYS A 1 96 ? 12.567 49.813 44.081 1.00 44.48 96 CYS A N 1
ATOM 763 C CA . CYS A 1 96 ? 13.361 48.622 44.373 1.00 42.86 96 CYS A CA 1
ATOM 764 C C . CYS A 1 96 ? 14.577 48.504 43.452 1.00 42.24 96 CYS A C 1
ATOM 765 O O . CYS A 1 96 ? 15.710 48.361 43.934 1.00 42.99 96 CYS A O 1
ATOM 768 N N . ILE A 1 97 ? 14.357 48.600 42.138 1.00 41.01 97 ILE A N 1
ATOM 769 C CA . ILE A 1 97 ? 15.418 48.256 41.183 1.00 39.94 97 ILE A CA 1
ATOM 770 C C . ILE A 1 97 ? 16.554 49.291 41.036 1.00 42.26 97 ILE A C 1
ATOM 771 O O . ILE A 1 97 ? 17.718 48.934 40.805 1.00 41.66 97 ILE A O 1
ATOM 776 N N . ARG A 1 98 ? 16.207 50.566 41.180 1.00 44.76 98 ARG A N 1
ATOM 777 C CA . ARG A 1 98 ? 17.196 51.645 41.214 1.00 47.92 98 ARG A CA 1
ATOM 778 C C . ARG A 1 98 ? 18.085 51.525 42.453 1.00 48.82 98 ARG A C 1
ATOM 779 O O . ARG A 1 98 ? 19.290 51.775 42.395 1.00 50.01 98 ARG A O 1
ATOM 787 N N . LYS A 1 99 ? 17.473 51.129 43.566 1.00 49.31 99 LYS A N 1
ATOM 788 C CA . LYS A 1 99 ? 18.191 50.865 44.811 1.00 50.37 99 LYS A CA 1
ATOM 789 C C . LYS A 1 99 ? 19.082 49.614 44.672 1.00 49.28 99 LYS A C 1
ATOM 790 O O . LYS A 1 99 ? 20.222 49.623 45.140 1.00 50.44 99 LYS A O 1
ATOM 796 N N . GLU A 1 100 ? 18.582 48.553 44.028 1.00 48.00 100 GLU A N 1
ATOM 797 C CA . GLU A 1 100 ? 19.397 47.338 43.815 1.00 47.37 100 GLU A CA 1
ATOM 798 C C . GLU A 1 100 ? 20.553 47.621 42.849 1.00 48.50 100 GLU A C 1
ATOM 799 O O . GLU A 1 100 ? 21.646 47.071 43.004 1.00 49.22 100 GLU A O 1
ATOM 805 N N . ALA A 1 101 ? 20.322 48.487 41.865 1.00 49.63 101 ALA A N 1
ATOM 806 C CA . ALA A 1 101 ? 21.373 48.859 40.916 1.00 51.03 101 ALA A CA 1
ATOM 807 C C . ALA A 1 101 ? 22.562 49.563 41.599 1.00 53.50 101 ALA A C 1
ATOM 808 O O . ALA A 1 101 ? 23.719 49.366 41.201 1.00 53.82 101 ALA A O 1
ATOM 810 N N . ILE A 1 102 ? 22.270 50.376 42.618 1.00 55.58 102 ILE A N 1
ATOM 811 C CA . ILE A 1 102 ? 23.310 51.065 43.393 1.00 57.95 102 ILE A CA 1
ATOM 812 C C . ILE A 1 102 ? 24.076 50.066 44.261 1.00 58.08 102 ILE A C 1
ATOM 813 O O . ILE A 1 102 ? 25.316 50.046 44.260 1.00 59.11 102 ILE A O 1
ATOM 818 N N . GLU A 1 103 ? 23.327 49.240 44.989 1.00 57.32 103 GLU A N 1
ATOM 819 C CA . GLU A 1 103 ? 23.887 48.286 45.943 1.00 57.67 103 GLU A CA 1
ATOM 820 C C . GLU A 1 103 ? 24.699 47.163 45.288 1.00 56.37 103 GLU A C 1
ATOM 821 O O . GLU A 1 103 ? 25.816 46.867 45.733 1.00 56.86 103 GLU A O 1
ATOM 827 N N . GLU A 1 104 ? 24.128 46.534 44.254 1.00 54.63 104 GLU A N 1
ATOM 828 C CA . GLU A 1 104 ? 24.744 45.356 43.632 1.00 53.26 104 GLU A CA 1
ATOM 829 C C . GLU A 1 104 ? 25.834 45.695 42.616 1.00 54.60 104 GLU A C 1
ATOM 830 O O . GLU A 1 104 ? 26.877 45.038 42.598 1.00 54.85 104 GLU A O 1
ATOM 836 N N . THR A 1 105 ? 25.585 46.705 41.778 1.00 55.11 105 THR A N 1
ATOM 837 C CA . THR A 1 105 ? 26.538 47.120 40.739 1.00 56.18 105 THR A CA 1
ATOM 838 C C . THR A 1 105 ? 27.115 48.486 41.099 1.00 58.37 105 THR A C 1
ATOM 839 O O . THR A 1 105 ? 28.112 48.916 40.533 1.00 60.16 105 THR A O 1
ATOM 843 N N . TYR A 1 107 ? 26.114 51.500 40.327 1.00 57.21 107 TYR A N 1
ATOM 844 C CA . TYR A 1 107 ? 25.651 52.508 39.390 1.00 58.28 107 TYR A CA 1
ATOM 845 C C . TYR A 1 107 ? 24.287 53.058 39.811 1.00 58.14 107 TYR A C 1
ATOM 846 O O . TYR A 1 107 ? 23.348 52.288 40.051 1.00 56.56 107 TYR A O 1
ATOM 855 N N . GLU A 1 108 ? 24.190 54.384 39.911 1.00 59.95 108 GLU A N 1
ATOM 856 C CA . GLU A 1 108 ? 22.904 55.054 40.106 1.00 59.82 108 GLU A CA 1
ATOM 857 C C . GLU A 1 108 ? 22.352 55.497 38.750 1.00 59.79 108 GLU A C 1
ATOM 858 O O . GLU A 1 108 ? 22.508 56.651 38.341 1.00 62.09 108 GLU A O 1
ATOM 864 N N . VAL A 1 109 ? 21.709 54.556 38.068 1.00 57.22 109 VAL A N 1
ATOM 865 C CA . VAL A 1 109 ? 21.211 54.734 36.699 1.00 56.64 109 VAL A CA 1
ATOM 866 C C . VAL A 1 109 ? 20.248 55.909 36.530 1.00 57.90 109 VAL A C 1
ATOM 867 O O . VAL A 1 109 ? 19.586 56.331 37.489 1.00 58.27 109 VAL A O 1
ATOM 871 N N . GLY A 1 110 ? 20.192 56.426 35.302 1.00 58.46 110 GLY A N 1
ATOM 872 C CA . GLY A 1 110 ? 19.221 57.445 34.902 1.00 59.40 110 GLY A CA 1
ATOM 873 C C . GLY A 1 110 ? 17.971 56.750 34.388 1.00 57.27 110 GLY A C 1
ATOM 874 O O . GLY A 1 110 ? 17.337 55.997 35.129 1.00 55.03 110 GLY A O 1
ATOM 875 N N . GLU A 1 111 ? 17.628 56.985 33.118 1.00 57.07 111 GLU A N 1
ATOM 876 C CA . GLU A 1 111 ? 16.432 56.387 32.520 1.00 55.27 111 GLU A CA 1
ATOM 877 C C . GLU A 1 111 ? 16.472 54.853 32.541 1.00 51.32 111 GLU A C 1
ATOM 878 O O . GLU A 1 111 ? 17.450 54.244 32.112 1.00 50.81 111 GLU A O 1
ATOM 884 N N . VAL A 1 112 ? 15.418 54.242 33.073 1.00 48.67 112 VAL A N 1
ATOM 885 C CA . VAL A 1 112 ? 15.221 52.792 32.940 1.00 45.05 112 VAL A CA 1
ATOM 886 C C . VAL A 1 112 ? 14.082 52.556 31.954 1.00 43.48 112 VAL A C 1
ATOM 887 O O . VAL A 1 112 ? 13.206 53.405 31.803 1.00 44.88 112 VAL A O 1
ATOM 891 N N . ARG A 1 113 ? 14.108 51.416 31.276 1.00 40.09 113 ARG A N 1
ATOM 892 C CA . ARG A 1 113 ? 12.987 50.992 30.461 1.00 37.70 113 ARG A CA 1
ATOM 893 C C . ARG A 1 113 ? 12.428 49.666 30.996 1.00 34.48 113 ARG A C 1
ATOM 894 O O . ARG A 1 113 ? 13.164 48.690 31.138 1.00 31.80 113 ARG A O 1
ATOM 902 N N . LYS A 1 114 ? 11.127 49.645 31.273 1.00 32.40 114 LYS A N 1
ATOM 903 C CA . LYS A 1 114 ? 10.451 48.419 31.682 1.00 30.64 114 LYS A CA 1
ATOM 904 C C . LYS A 1 114 ? 9.992 47.633 30.454 1.00 30.37 114 LYS A C 1
ATOM 905 O O . LYS A 1 114 ? 9.403 48.209 29.545 1.00 29.97 114 LYS A O 1
ATOM 911 N N . LEU A 1 115 ? 10.220 46.313 30.471 1.00 29.22 115 LEU A N 1
ATOM 912 C CA . LEU A 1 115 ? 9.904 45.441 29.335 1.00 29.39 115 LEU A CA 1
ATOM 913 C C . LEU A 1 115 ? 8.582 44.739 29.531 1.00 29.33 115 LEU A C 1
ATOM 914 O O . LEU A 1 115 ? 7.714 44.795 28.670 1.00 30.98 115 LEU A O 1
ATOM 919 N N . PHE A 1 116 ? 8.453 44.053 30.665 1.00 28.79 116 PHE A N 1
ATOM 920 C CA . PHE A 1 116 ? 7.269 43.245 31.015 1.00 27.42 116 PHE A CA 1
ATOM 921 C C . PHE A 1 116 ? 7.378 42.767 32.456 1.00 25.87 116 PHE A C 1
ATOM 922 O O . PHE A 1 116 ? 8.404 42.978 33.105 1.00 25.01 116 PHE A O 1
ATOM 930 N N . GLU A 1 117 ? 6.309 42.133 32.941 1.00 24.99 117 GLU A N 1
ATOM 931 C CA . GLU A 1 117 ? 6.254 41.527 34.264 1.00 24.93 117 GLU A CA 1
ATOM 932 C C . GLU A 1 117 ? 5.842 40.073 34.034 1.00 23.81 117 GLU A C 1
ATOM 933 O O . GLU A 1 117 ? 4.791 39.827 33.439 1.00 23.83 117 GLU A O 1
ATOM 939 N N . LEU A 1 118 ? 6.670 39.127 34.485 1.00 22.21 118 LEU A N 1
ATOM 940 C CA . LEU A 1 118 ? 6.485 37.712 34.135 1.00 20.98 118 LEU A CA 1
ATOM 941 C C . LEU A 1 118 ? 6.522 36.786 35.343 1.00 20.33 118 LEU A C 1
ATOM 942 O O . LEU A 1 118 ? 7.385 36.926 36.220 1.00 19.60 118 LEU A O 1
ATOM 947 N N . TYR A 1 119 ? 5.569 35.850 35.383 1.00 19.35 119 TYR A N 1
ATOM 948 C CA . TYR A 1 119 ? 5.644 34.716 36.330 1.00 19.43 119 TYR A CA 1
ATOM 949 C C . TYR A 1 119 ? 6.720 33.748 35.889 1.00 18.08 119 TYR A C 1
ATOM 950 O O . TYR A 1 119 ? 6.638 33.204 34.811 1.00 17.97 119 TYR A O 1
ATOM 959 N N . MET A 1 120 ? 7.732 33.544 36.733 1.00 18.09 120 MET A N 1
ATOM 960 C CA . MET A 1 120 ? 8.918 32.764 36.350 1.00 18.78 120 MET A CA 1
ATOM 961 C C . MET A 1 120 ? 8.778 31.254 36.579 1.00 18.88 120 MET A C 1
ATOM 962 O O . MET A 1 120 ? 9.321 30.468 35.809 1.00 19.32 120 MET A O 1
ATOM 967 N N . SER A 1 121 ? 8.010 30.861 37.596 1.00 19.28 121 SER A N 1
ATOM 968 C CA . SER A 1 121 ? 7.829 29.422 37.944 1.00 19.82 121 SER A CA 1
ATOM 969 C C . SER A 1 121 ? 6.415 29.155 38.452 1.00 19.83 121 SER A C 1
ATOM 970 O O . SER A 1 121 ? 6.230 28.883 39.650 1.00 18.53 121 SER A O 1
ATOM 973 N N . PRO A 1 122 ? 5.406 29.254 37.550 1.00 19.94 122 PRO A N 1
ATOM 974 C CA . PRO A 1 122 ? 3.982 29.261 37.976 1.00 20.66 122 PRO A CA 1
ATOM 975 C C . PRO A 1 122 ? 3.391 27.930 38.433 1.00 20.92 122 PRO A C 1
ATOM 976 O O . PRO A 1 122 ? 2.257 27.906 38.942 1.00 22.40 122 PRO A O 1
ATOM 980 N N . GLY A 1 123 ? 4.116 26.837 38.214 1.00 21.66 123 GLY A N 1
ATOM 981 C CA . GLY A 1 123 ? 3.722 25.488 38.694 1.00 21.84 123 GLY A CA 1
ATOM 982 C C . GLY A 1 123 ? 3.443 25.501 40.174 1.00 22.47 123 GLY A C 1
ATOM 983 O O . GLY A 1 123 ? 2.401 25.003 40.626 1.00 23.11 123 GLY A O 1
ATOM 984 N N . GLY A 1 124 ? 4.351 26.115 40.940 1.00 21.05 124 GLY A N 1
ATOM 985 C CA . GLY A 1 124 ? 4.236 26.093 42.389 1.00 21.82 124 GLY A CA 1
ATOM 986 C C . GLY A 1 124 ? 4.721 27.322 43.147 1.00 21.53 124 GLY A C 1
ATOM 987 O O . GLY A 1 124 ? 4.690 27.336 44.369 1.00 21.38 124 GLY A O 1
ATOM 988 N N . VAL A 1 125 ? 5.103 28.370 42.414 1.00 20.57 125 VAL A N 1
ATOM 989 C CA . VAL A 1 125 ? 5.697 29.572 43.005 1.00 20.49 125 VAL A CA 1
ATOM 990 C C . VAL A 1 125 ? 4.958 30.801 42.501 1.00 19.93 125 VAL A C 1
ATOM 991 O O . VAL A 1 125 ? 4.724 30.928 41.308 1.00 20.90 125 VAL A O 1
ATOM 995 N N . THR A 1 126 ? 4.617 31.709 43.410 1.00 20.85 126 THR A N 1
ATOM 996 C CA . THR A 1 126 ? 3.840 32.915 43.086 1.00 20.82 126 THR A CA 1
ATOM 997 C C . THR A 1 126 ? 4.636 33.917 42.277 1.00 21.02 126 THR A C 1
ATOM 998 O O . THR A 1 126 ? 4.058 34.771 41.613 1.00 21.23 126 THR A O 1
ATOM 1002 N N . GLU A 1 127 ? 5.960 33.807 42.351 1.00 20.88 127 GLU A N 1
ATOM 1003 C CA . GLU A 1 127 ? 6.862 34.896 41.986 1.00 21.60 127 GLU A CA 1
ATOM 1004 C C . GLU A 1 127 ? 6.585 35.545 40.621 1.00 21.73 127 GLU A C 1
ATOM 1005 O O . GLU A 1 127 ? 6.606 34.859 39.578 1.00 21.02 127 GLU A O 1
ATOM 1011 N N . LEU A 1 128 ? 6.381 36.861 40.665 1.00 21.86 128 LEU A N 1
ATOM 1012 C CA . LEU A 1 128 ? 6.292 37.728 39.480 1.00 21.51 128 LEU A CA 1
ATOM 1013 C C . LEU A 1 128 ? 7.553 38.606 39.431 1.00 20.84 128 LEU A C 1
ATOM 1014 O O . LEU A 1 128 ? 7.904 39.233 40.419 1.00 20.25 128 LEU A O 1
ATOM 1019 N N . ILE A 1 129 ? 8.255 38.594 38.299 1.00 20.73 129 ILE A N 1
ATOM 1020 C CA . ILE A 1 129 ? 9.423 39.449 38.091 1.00 19.90 129 ILE A CA 1
ATOM 1021 C C . ILE A 1 129 ? 9.149 40.612 37.129 1.00 20.71 129 ILE A C 1
ATOM 1022 O O . ILE A 1 129 ? 8.663 40.401 36.007 1.00 20.94 129 ILE A O 1
ATOM 1027 N N . HIS A 1 130 ? 9.463 41.830 37.583 1.00 21.34 130 HIS A N 1
ATOM 1028 C CA . HIS A 1 130 ? 9.429 43.059 36.756 1.00 22.13 130 HIS A CA 1
ATOM 1029 C C . HIS A 1 130 ? 10.782 43.215 36.086 1.00 22.40 130 HIS A C 1
ATOM 1030 O O . HIS A 1 130 ? 11.795 43.286 36.767 1.00 21.73 130 HIS A O 1
ATOM 1037 N N . PHE A 1 131 ? 10.784 43.238 34.754 1.00 22.60 131 PHE A N 1
ATOM 1038 C CA . PHE A 1 131 ? 11.998 43.313 33.933 1.00 22.97 131 PHE A CA 1
ATOM 1039 C C . PHE A 1 131 ? 12.237 44.729 33.442 1.00 25.12 131 PHE A C 1
ATOM 1040 O O . PHE A 1 131 ? 11.311 45.385 32.954 1.00 23.94 131 PHE A O 1
ATOM 1048 N N . PHE A 1 132 ? 13.482 45.189 33.587 1.00 26.07 132 PHE A N 1
ATOM 1049 C CA . PHE A 1 132 ? 13.897 46.515 33.165 1.00 29.00 132 PHE A CA 1
ATOM 1050 C C . PHE A 1 132 ? 15.222 46.401 32.422 1.00 29.81 132 PHE A C 1
ATOM 1051 O O . PHE A 1 132 ? 15.955 45.444 32.617 1.00 29.48 132 PHE A O 1
ATOM 1059 N N . ILE A 1 133 ? 15.517 47.375 31.570 1.00 31.90 133 ILE A N 1
ATOM 1060 C CA . ILE A 1 133 ? 16.879 47.595 31.052 1.00 33.16 133 ILE A CA 1
ATOM 1061 C C . ILE A 1 133 ? 17.251 49.040 31.335 1.00 35.39 133 ILE A C 1
ATOM 1062 O O . ILE A 1 133 ? 16.379 49.872 31.541 1.00 36.09 133 ILE A O 1
ATOM 1067 N N . ALA A 1 134 ? 18.550 49.336 31.380 1.00 37.08 134 ALA A N 1
ATOM 1068 C CA . ALA A 1 134 ? 19.016 50.706 31.530 1.00 39.32 134 ALA A CA 1
ATOM 1069 C C . ALA A 1 134 ? 20.468 50.875 31.105 1.00 40.96 134 ALA A C 1
ATOM 1070 O O . ALA A 1 134 ? 21.287 49.978 31.276 1.00 39.10 134 ALA A O 1
ATOM 1072 N N . GLU A 1 135 ? 20.766 52.041 30.537 1.00 43.77 135 GLU A N 1
ATOM 1073 C CA . GLU A 1 135 ? 22.126 52.396 30.153 1.00 46.23 135 GLU A CA 1
ATOM 1074 C C . GLU A 1 135 ? 22.934 52.761 31.377 1.00 47.48 135 GLU A C 1
ATOM 1075 O O . GLU A 1 135 ? 22.420 53.352 32.320 1.00 47.29 135 GLU A O 1
ATOM 1081 N N . TYR A 1 136 ? 24.218 52.439 31.336 1.00 49.71 136 TYR A N 1
ATOM 1082 C CA . TYR A 1 136 ? 25.129 52.833 32.398 1.00 52.41 136 TYR A CA 1
ATOM 1083 C C . TYR A 1 136 ? 26.381 53.501 31.831 1.00 56.15 136 TYR A C 1
ATOM 1084 O O . TYR A 1 136 ? 26.774 53.268 30.682 1.00 57.09 136 TYR A O 1
ATOM 1093 N N . SER A 1 137 ? 27.005 54.331 32.653 1.00 59.79 137 SER A N 1
ATOM 1094 C CA . SER A 1 137 ? 28.225 55.018 32.272 1.00 64.13 137 SER A CA 1
ATOM 1095 C C . SER A 1 137 ? 29.050 55.263 33.523 1.00 66.21 137 SER A C 1
ATOM 1096 O O . SER A 1 137 ? 28.627 54.919 34.624 1.00 65.25 137 SER A O 1
ATOM 1099 N N . ASP A 1 138 ? 30.227 55.858 33.356 1.00 70.30 138 ASP A N 1
ATOM 1100 C CA . ASP A 1 138 ? 31.067 56.229 34.491 1.00 73.13 138 ASP A CA 1
ATOM 1101 C C . ASP A 1 138 ? 30.720 57.636 34.991 1.00 76.39 138 ASP A C 1
ATOM 1102 O O . ASP A 1 138 ? 31.529 58.310 35.640 1.00 78.76 138 ASP A O 1
ATOM 1107 N N . ASN A 1 139 ? 29.502 58.061 34.657 1.00 77.31 139 ASN A N 1
ATOM 1108 C CA . ASN A 1 139 ? 28.875 59.277 35.164 1.00 80.09 139 ASN A CA 1
ATOM 1109 C C . ASN A 1 139 ? 28.060 58.946 36.412 1.00 79.29 139 ASN A C 1
ATOM 1110 O O . ASN A 1 139 ? 28.028 59.724 37.372 1.00 81.13 139 ASN A O 1
ATOM 1115 N N . GLN A 1 140 ? 27.430 57.772 36.390 1.00 77.19 140 GLN A N 1
ATOM 1116 C CA . GLN A 1 140 ? 26.432 57.366 37.384 1.00 76.22 140 GLN A CA 1
ATOM 1117 C C . GLN A 1 140 ? 26.975 56.484 38.516 1.00 75.51 140 GLN A C 1
ATOM 1118 O O . GLN A 1 140 ? 26.199 55.911 39.290 1.00 73.99 140 GLN A O 1
ATOM 1124 N N . ARG A 1 141 ? 28.297 56.368 38.599 1.00 76.94 141 ARG A N 1
ATOM 1125 C CA . ARG A 1 141 ? 28.948 55.641 39.681 1.00 76.72 141 ARG A CA 1
ATOM 1126 C C . ARG A 1 141 ? 28.842 56.448 40.977 1.00 78.47 141 ARG A C 1
ATOM 1127 O O . ARG A 1 141 ? 28.897 55.894 42.076 1.00 77.83 141 ARG A O 1
ATOM 1135 N N . ASP A 1 150 ? 33.527 44.221 45.906 1.00 70.45 150 ASP A N 1
ATOM 1136 C CA . ASP A 1 150 ? 34.388 43.978 47.077 1.00 74.70 150 ASP A CA 1
ATOM 1137 C C . ASP A 1 150 ? 33.742 42.984 48.049 1.00 74.74 150 ASP A C 1
ATOM 1138 O O . ASP A 1 150 ? 34.289 42.699 49.118 1.00 78.52 150 ASP A O 1
ATOM 1143 N N . GLU A 1 151 ? 32.581 42.461 47.658 1.00 70.95 151 GLU A N 1
ATOM 1144 C CA . GLU A 1 151 ? 31.773 41.589 48.505 1.00 70.66 151 GLU A CA 1
ATOM 1145 C C . GLU A 1 151 ? 31.637 40.208 47.849 1.00 68.11 151 GLU A C 1
ATOM 1146 O O . GLU A 1 151 ? 32.336 39.902 46.878 1.00 67.72 151 GLU A O 1
ATOM 1152 N N . ALA A 1 152 ? 30.735 39.384 48.381 1.00 66.35 152 ALA A N 1
ATOM 1153 C CA . ALA A 1 152 ? 30.393 38.097 47.781 1.00 63.45 152 ALA A CA 1
ATOM 1154 C C . ALA A 1 152 ? 29.681 38.276 46.433 1.00 58.80 152 ALA A C 1
ATOM 1155 O O . ALA A 1 152 ? 29.532 37.322 45.659 1.00 56.84 152 ALA A O 1
ATOM 1157 N N . ILE A 1 153 ? 29.249 39.504 46.160 1.00 56.44 153 ILE A N 1
ATOM 1158 C CA . ILE A 1 153 ? 28.595 39.835 44.902 1.00 52.54 153 ILE A CA 1
ATOM 1159 C C . ILE A 1 153 ? 29.594 40.502 43.949 1.00 51.91 153 ILE A C 1
ATOM 1160 O O . ILE A 1 153 ? 30.011 41.644 44.157 1.00 53.25 153 ILE A O 1
ATOM 1165 N N . GLU A 1 154 ? 29.983 39.758 42.918 1.00 49.49 154 GLU A N 1
ATOM 1166 C CA . 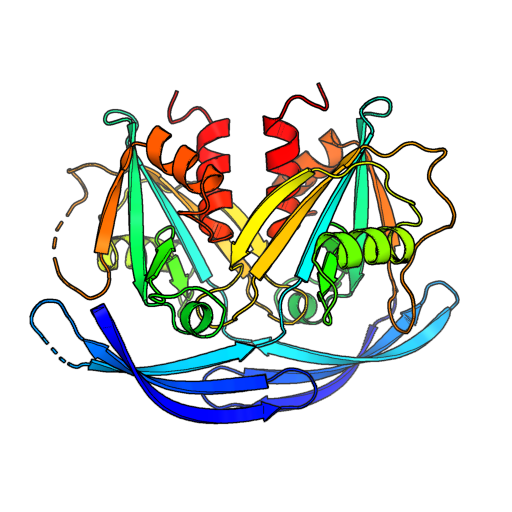GLU A 1 154 ? 30.995 40.195 41.966 1.00 48.97 154 GLU A CA 1
ATOM 1167 C C . GLU A 1 154 ? 30.339 40.923 40.804 1.00 45.50 154 GLU A C 1
ATOM 1168 O O . GLU A 1 154 ? 29.397 40.414 40.193 1.00 42.68 154 GLU A O 1
ATOM 1174 N N . VAL A 1 155 ? 30.837 42.116 40.500 1.00 45.30 155 VAL A N 1
ATOM 1175 C CA . VAL A 1 155 ? 30.311 42.891 39.386 1.00 42.43 155 VAL A CA 1
ATOM 1176 C C . VAL A 1 155 ? 31.055 42.482 38.113 1.00 42.65 155 VAL A C 1
ATOM 1177 O O . VAL A 1 155 ? 32.278 42.584 38.036 1.00 43.72 155 VAL A O 1
ATOM 1181 N N . LEU A 1 156 ? 30.303 41.961 37.143 1.00 40.48 156 LEU A N 1
ATOM 1182 C CA . LEU A 1 156 ? 30.879 41.522 35.865 1.00 41.01 156 LEU A CA 1
ATOM 1183 C C . LEU A 1 156 ? 30.571 42.492 34.732 1.00 40.86 156 LEU A C 1
ATOM 1184 O O . LEU A 1 156 ? 29.418 42.697 34.390 1.00 39.16 156 LEU A O 1
ATOM 1189 N N . GLU A 1 157 ? 31.599 43.093 34.144 1.00 43.24 157 GLU A N 1
ATOM 1190 C CA . GLU A 1 157 ? 31.380 43.848 32.914 1.00 43.89 157 GLU A CA 1
ATOM 1191 C C . GLU A 1 157 ? 31.953 43.060 31.748 1.00 45.45 157 GLU A C 1
ATOM 1192 O O . GLU A 1 157 ? 33.157 42.813 31.678 1.00 47.60 157 GLU A O 1
ATOM 1198 N N . LEU A 1 158 ? 31.082 42.644 30.838 1.00 44.68 158 LEU A N 1
ATOM 1199 C CA . LEU A 1 158 ? 31.535 41.850 29.702 1.00 46.61 158 LEU A CA 1
ATOM 1200 C C . LEU A 1 158 ? 31.035 42.374 28.347 1.00 45.97 158 LEU A C 1
ATOM 1201 O O . LEU A 1 158 ? 30.041 43.105 28.282 1.00 44.72 158 LEU A O 1
ATOM 1206 N N . PRO A 1 159 ? 31.739 42.013 27.261 1.00 47.32 159 PRO A N 1
ATOM 1207 C CA . PRO A 1 159 ? 31.191 42.286 25.927 1.00 47.48 159 PRO A CA 1
ATOM 1208 C C . PRO A 1 159 ? 29.820 41.611 25.760 1.00 44.95 159 PRO A C 1
ATOM 1209 O O . PRO A 1 159 ? 29.639 40.469 26.170 1.00 43.28 159 PRO A O 1
ATOM 1213 N N . PHE A 1 160 ? 28.864 42.330 25.179 1.00 43.84 160 PHE A N 1
ATOM 1214 C CA . PHE A 1 160 ? 27.565 41.762 24.860 1.00 41.94 160 PHE A CA 1
ATOM 1215 C C . PHE A 1 160 ? 27.701 40.500 24.013 1.00 42.64 160 PHE A C 1
ATOM 1216 O O . PHE A 1 160 ? 27.037 39.520 24.270 1.00 40.70 160 PHE A O 1
ATOM 1224 N N . SER A 1 161 ? 28.590 40.524 23.024 1.00 46.01 161 SER A N 1
ATOM 1225 C CA . SER A 1 161 ? 28.889 39.353 22.181 1.00 47.67 161 SER A CA 1
ATOM 1226 C C . SER A 1 161 ? 29.351 38.126 22.981 1.00 46.90 161 SER A C 1
ATOM 1227 O O . SER A 1 161 ? 29.039 36.981 22.620 1.00 47.42 161 SER A O 1
ATOM 1230 N N . GLN A 1 162 ? 30.125 38.371 24.035 1.00 45.85 162 GLN A N 1
ATOM 1231 C CA . GLN A 1 162 ? 30.541 37.323 24.962 1.00 45.50 162 GLN A CA 1
ATOM 1232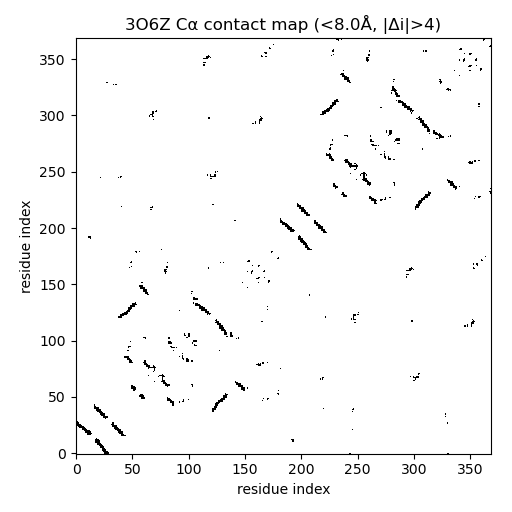 C C . GLN A 1 162 ? 29.354 36.782 25.783 1.00 42.72 162 GLN A C 1
ATOM 1233 O O . GLN A 1 162 ? 29.206 35.565 25.951 1.00 42.28 162 GLN A O 1
ATOM 1239 N N . ALA A 1 163 ? 28.512 37.689 26.276 1.00 40.70 163 ALA A N 1
ATOM 1240 C CA . ALA A 1 163 ? 27.335 37.316 27.069 1.00 38.54 163 ALA A CA 1
ATOM 1241 C C . ALA A 1 163 ? 26.414 36.397 26.275 1.00 38.13 163 ALA A C 1
ATOM 1242 O O . ALA A 1 163 ? 25.894 35.416 26.806 1.00 37.20 163 ALA A O 1
ATOM 1244 N N . LEU A 1 164 ? 26.210 36.739 25.009 1.00 39.35 164 LEU A N 1
ATOM 1245 C CA . LEU A 1 164 ? 25.429 35.923 24.080 1.00 39.90 164 LEU A CA 1
ATOM 1246 C C . LEU A 1 164 ? 26.011 34.524 23.884 1.00 40.70 164 LEU A C 1
ATOM 1247 O O . LEU A 1 164 ? 25.271 33.540 23.846 1.00 39.58 164 LEU A O 1
ATOM 1252 N N . GLU A 1 165 ? 27.340 34.459 23.760 1.00 42.45 165 GLU A N 1
ATOM 1253 C CA . GLU A 1 165 ? 28.072 33.209 23.586 1.00 43.99 165 GLU A CA 1
ATOM 1254 C C . GLU A 1 165 ? 27.961 32.297 24.802 1.00 41.54 165 GLU A C 1
ATOM 1255 O O . GLU A 1 165 ? 27.875 31.080 24.661 1.00 41.60 165 GLU A O 1
ATOM 1261 N N . MET A 1 166 ? 27.963 32.903 25.990 1.00 40.04 166 MET A N 1
ATOM 1262 C CA . MET A 1 166 ? 27.826 32.180 27.270 1.00 38.99 166 MET A CA 1
ATOM 1263 C C . MET A 1 166 ? 26.433 31.578 27.508 1.00 36.32 166 MET A C 1
ATOM 1264 O O . MET A 1 166 ? 26.264 30.674 28.338 1.00 36.22 166 MET A O 1
ATOM 1269 N N . ILE A 1 167 ? 25.440 32.090 26.792 1.00 35.72 167 ILE A N 1
ATOM 1270 C CA . ILE A 1 167 ? 24.095 31.487 26.758 1.00 34.12 167 ILE A CA 1
ATOM 1271 C C . ILE A 1 167 ? 24.183 30.170 25.968 1.00 35.58 167 ILE A C 1
ATOM 1272 O O . ILE A 1 167 ? 23.597 29.178 26.368 1.00 34.30 167 ILE A O 1
ATOM 1277 N N . LYS A 1 168 ? 24.943 30.183 24.866 1.00 38.59 168 LYS A N 1
ATOM 1278 C CA . LYS A 1 168 ? 25.145 29.007 23.996 1.00 41.34 168 LYS A CA 1
ATOM 1279 C C . LYS A 1 168 ? 25.935 27.881 24.676 1.00 41.61 168 LYS A C 1
ATOM 1280 O O . LYS A 1 168 ? 25.508 26.736 24.650 1.00 42.45 168 LYS A O 1
ATOM 1286 N N . THR A 1 169 ? 27.082 28.203 25.272 1.00 41.79 169 THR A N 1
ATOM 1287 C CA . THR A 1 169 ? 27.869 27.217 26.034 1.00 42.52 169 THR A CA 1
ATOM 1288 C C . THR A 1 169 ? 27.204 26.706 27.331 1.00 40.27 169 THR A C 1
ATOM 1289 O O . THR A 1 169 ? 27.567 25.644 27.839 1.00 41.40 169 THR A O 1
ATOM 1293 N N . GLY A 1 170 ? 26.258 27.467 27.875 1.00 37.28 170 GLY A N 1
ATOM 1294 C CA . GLY A 1 170 ? 25.640 27.125 29.165 1.00 35.16 170 GLY A CA 1
ATOM 1295 C C . GLY A 1 170 ? 26.205 27.872 30.364 1.00 33.73 170 GLY A C 1
ATOM 1296 O O . GLY A 1 170 ? 25.699 27.740 31.474 1.00 32.30 170 GLY A O 1
ATOM 1297 N N . GLU A 1 171 ? 27.253 28.660 30.134 1.00 34.73 171 GLU A N 1
ATOM 1298 C CA . GLU A 1 171 ? 27.888 29.479 31.179 1.00 34.67 171 GLU A CA 1
ATOM 1299 C C . GLU A 1 171 ? 26.954 30.486 31.865 1.00 32.31 171 GLU A C 1
ATOM 1300 O O . GLU A 1 171 ? 27.127 30.794 33.057 1.00 31.88 171 GLU A O 1
ATOM 1306 N N . ILE A 1 172 ? 25.993 31.007 31.100 1.00 30.77 172 ILE A N 1
ATOM 1307 C CA . ILE A 1 172 ? 24.890 31.779 31.649 1.00 28.33 172 ILE A CA 1
ATOM 1308 C C . ILE A 1 172 ? 23.663 30.890 31.468 1.00 27.98 172 ILE A C 1
ATOM 1309 O O . ILE A 1 172 ? 23.342 30.477 30.356 1.00 27.83 172 ILE A O 1
ATOM 1314 N N . ARG A 1 173 ? 23.005 30.572 32.579 1.00 26.99 173 ARG A N 1
ATOM 1315 C CA . ARG A 1 173 ? 21.961 29.562 32.586 1.00 26.09 173 ARG A CA 1
ATOM 1316 C C . ARG A 1 173 ? 20.890 29.944 33.582 1.00 23.93 173 ARG A C 1
ATOM 1317 O O . ARG A 1 173 ? 20.332 29.093 34.281 1.00 23.33 173 ARG A O 1
ATOM 1325 N N . ASP A 1 174 ? 20.614 31.247 33.628 1.00 23.34 174 ASP A N 1
ATOM 1326 C CA . ASP A 1 174 ? 19.554 31.822 34.446 1.00 22.26 174 ASP A CA 1
ATOM 1327 C C . ASP A 1 174 ? 18.445 32.392 33.571 1.00 22.03 174 ASP A C 1
ATOM 1328 O O . ASP A 1 174 ? 18.703 33.165 32.646 1.00 23.02 174 ASP A O 1
ATOM 1333 N N . GLY A 1 175 ? 17.209 32.018 33.877 1.00 21.36 175 GLY A N 1
ATOM 1334 C CA . GLY A 1 175 ? 16.063 32.380 33.064 1.00 21.93 175 GLY A CA 1
ATOM 1335 C C . GLY A 1 175 ? 15.921 33.858 32.737 1.00 22.43 175 GLY A C 1
ATOM 1336 O O . GLY A 1 175 ? 15.832 34.233 31.560 1.00 22.54 175 GLY A O 1
ATOM 1337 N N . LYS A 1 176 ? 15.872 34.687 33.780 1.00 22.36 176 LYS A N 1
ATOM 1338 C CA . LYS A 1 176 ? 15.572 36.116 33.630 1.00 23.68 176 LYS A CA 1
ATOM 1339 C C . LYS A 1 176 ? 16.692 36.840 32.879 1.00 24.40 176 LYS A C 1
ATOM 1340 O O . LYS A 1 176 ? 16.454 37.770 32.116 1.00 25.48 176 LYS A O 1
ATOM 1346 N N . THR A 1 177 ? 17.919 36.383 33.122 1.00 25.40 177 THR A N 1
ATOM 1347 C CA . THR A 1 177 ? 19.129 36.922 32.507 1.00 25.03 177 THR A CA 1
ATOM 1348 C C . THR A 1 177 ? 19.134 36.680 30.989 1.00 26.23 177 THR A C 1
ATOM 1349 O O . THR A 1 177 ? 19.323 37.619 30.205 1.00 26.93 177 THR A O 1
ATOM 1353 N N . VAL A 1 178 ? 18.918 35.436 30.579 1.00 25.97 178 VAL A N 1
ATOM 1354 C CA . VAL A 1 178 ? 18.782 35.079 29.158 1.00 28.20 178 VAL A CA 1
ATOM 1355 C C . VAL A 1 178 ? 17.619 35.826 28.512 1.00 28.80 178 VAL A C 1
ATOM 1356 O O . VAL A 1 178 ? 17.762 36.372 27.422 1.00 30.39 178 VAL A O 1
ATOM 1360 N N . LEU A 1 179 ? 16.477 35.871 29.198 1.00 28.44 179 LEU A N 1
ATOM 1361 C CA . LEU A 1 179 ? 15.363 36.710 28.773 1.00 29.65 179 LEU A CA 1
ATOM 1362 C C . LEU A 1 179 ? 15.799 38.147 28.470 1.00 30.52 179 LEU A C 1
ATOM 1363 O O . LEU A 1 179 ? 15.447 38.701 27.431 1.00 32.14 179 LEU A O 1
ATOM 1368 N N . LEU A 1 180 ? 16.540 38.753 29.394 1.00 29.56 180 LEU A N 1
ATOM 1369 C CA . LEU A 1 180 ? 16.989 40.142 29.229 1.00 30.77 180 LEU A CA 1
ATOM 1370 C C . LEU A 1 180 ? 18.007 40.318 28.117 1.00 31.89 180 LEU A C 1
ATOM 1371 O O . LEU A 1 180 ? 17.968 41.320 27.401 1.00 33.60 180 LEU A O 1
ATOM 1376 N N . LEU A 1 181 ? 18.927 39.369 27.982 1.00 31.68 181 LEU A N 1
ATOM 1377 C CA . LEU A 1 181 ? 19.996 39.480 26.958 1.00 34.04 181 LEU A CA 1
ATOM 1378 C C . LEU A 1 181 ? 19.463 39.308 25.540 1.00 35.88 181 LEU A C 1
ATOM 1379 O O . LEU A 1 181 ? 19.925 39.970 24.588 1.00 37.93 181 LEU A O 1
ATOM 1384 N N . ASN A 1 182 ? 18.501 38.402 25.403 1.00 36.16 182 ASN A N 1
ATOM 1385 C CA . ASN A 1 182 ? 17.774 38.189 24.145 1.00 38.80 182 ASN A CA 1
ATOM 1386 C C . ASN A 1 182 ? 16.959 39.409 23.728 1.00 40.55 182 ASN A C 1
ATOM 1387 O O . ASN A 1 182 ? 16.882 39.757 22.530 1.00 43.41 182 ASN A O 1
ATOM 1392 N N . TYR A 1 183 ? 16.361 40.067 24.718 1.00 39.60 183 TYR A N 1
ATOM 1393 C CA . TYR A 1 183 ? 15.649 41.313 24.496 1.00 41.34 183 TYR A CA 1
ATOM 1394 C C . TYR A 1 183 ? 16.576 42.405 23.966 1.00 43.07 183 TYR A C 1
ATOM 1395 O O . TYR A 1 183 ? 16.211 43.109 23.029 1.00 45.26 183 TYR A O 1
ATOM 1404 N N . LEU A 1 184 ? 17.759 42.543 24.569 1.00 41.99 184 LEU A N 1
ATOM 1405 C CA . LEU A 1 184 ? 18.735 43.550 24.136 1.00 43.97 184 LEU A CA 1
ATOM 1406 C C . LEU A 1 184 ? 19.218 43.293 22.702 1.00 46.82 184 LEU A C 1
ATOM 1407 O O . LEU A 1 184 ? 19.401 44.234 21.907 1.00 49.32 184 LEU A O 1
ATOM 1412 N N . GLN A 1 185 ? 19.408 42.013 22.390 1.00 46.98 185 GLN A N 1
ATOM 1413 C CA . GLN A 1 185 ? 19.842 41.554 21.076 1.00 51.12 185 GLN A CA 1
ATOM 1414 C C . GLN A 1 185 ? 18.901 42.035 19.973 1.00 53.94 185 GLN A C 1
ATOM 1415 O O . GLN A 1 185 ? 19.350 42.547 18.953 1.00 57.66 185 GLN A O 1
ATOM 1421 N N . THR A 1 186 ? 17.600 41.893 20.215 1.00 53.76 186 THR A N 1
ATOM 1422 C CA . THR A 1 186 ? 16.556 42.184 19.235 1.00 57.12 186 THR A CA 1
ATOM 1423 C C . THR A 1 186 ? 16.161 43.670 19.199 1.00 58.62 186 THR A C 1
ATOM 1424 O O . THR A 1 186 ? 15.506 44.127 18.259 1.00 62.35 186 THR A O 1
ATOM 1428 N N . SER A 1 187 ? 16.555 44.407 20.234 1.00 56.85 187 SER A N 1
ATOM 1429 C CA . SER A 1 187 ? 16.146 45.798 20.431 1.00 57.94 187 SER A CA 1
ATOM 1430 C C . SER A 1 187 ? 16.881 46.754 19.498 1.00 61.85 187 SER A C 1
ATOM 1431 O O . SER A 1 187 ? 16.311 47.766 19.071 1.00 64.55 187 SER A O 1
ATOM 1434 N N . HIS A 1 188 ? 18.146 46.431 19.212 1.00 62.40 188 HIS A N 1
ATOM 1435 C CA . HIS A 1 188 ? 19.015 47.242 18.350 1.00 66.11 188 HIS A CA 1
ATOM 1436 C C . HIS A 1 188 ? 19.803 48.315 19.103 1.00 65.41 188 HIS A C 1
ATOM 1437 O O . HIS A 1 188 ? 20.657 48.988 18.519 1.00 68.21 188 HIS A O 1
ATOM 1444 N N . LEU A 1 189 ? 19.539 48.443 20.408 1.00 62.88 189 LEU A N 1
ATOM 1445 C CA . LEU A 1 189 ? 20.286 49.371 21.270 1.00 62.34 189 LEU A CA 1
ATOM 1446 C C . LEU A 1 189 ? 21.797 49.134 21.234 1.00 62.90 189 LEU A C 1
ATOM 1447 O O . LEU A 1 189 ? 22.599 50.209 21.346 1.00 64.70 189 LEU A O 1
ATOM 1452 N N . MET A 1 190 ? 22.191 47.808 20.919 1.00 62.31 190 MET A N 1
ATOM 1453 C CA . MET A 1 190 ? 23.603 47.435 20.829 1.00 62.69 190 MET A CA 1
ATOM 1454 C C . MET A 1 190 ? 24.090 47.337 19.379 1.00 66.40 190 MET A C 1
ATOM 1455 O O . MET A 1 190 ? 25.212 46.881 19.141 1.00 67.53 190 MET A O 1
ATOM 1460 N N . ASP A 1 191 ? 23.246 47.759 18.422 1.00 69.56 191 ASP A N 1
ATOM 1461 C CA . ASP A 1 191 ? 23.618 47.758 17.004 1.00 73.78 191 ASP A CA 1
ATOM 1462 C C . ASP A 1 191 ? 24.521 48.953 16.572 1.00 77.37 191 ASP A C 1
ATOM 1463 O O . ASP A 1 191 ? 25.398 49.308 17.308 1.00 76.58 191 ASP A O 1
ATOM 1468 N N . GLN B 1 3 ? 34.743 30.954 47.051 1.00 48.21 3 GLN B N 1
ATOM 1469 C CA . GLN B 1 3 ? 35.336 29.596 46.838 1.00 48.31 3 GLN B CA 1
ATOM 1470 C C . GLN B 1 3 ? 34.528 28.591 47.663 1.00 46.33 3 GLN B C 1
ATOM 1471 O O . GLN B 1 3 ? 33.483 28.129 47.200 1.00 45.01 3 GLN B O 1
ATOM 1477 N N . GLN B 1 4 ? 34.987 28.311 48.885 1.00 44.91 4 GLN B N 1
ATOM 1478 C CA . GLN B 1 4 ? 34.495 27.213 49.731 1.00 43.09 4 GLN B CA 1
ATOM 1479 C C . GLN B 1 4 ? 33.085 27.413 50.308 1.00 40.31 4 GLN B C 1
ATOM 1480 O O . GLN B 1 4 ? 32.775 28.464 50.888 1.00 39.38 4 GLN B O 1
ATOM 1486 N N . ILE B 1 5 ? 32.252 26.386 50.135 1.00 38.17 5 ILE B N 1
ATOM 1487 C CA . ILE B 1 5 ? 30.909 26.308 50.728 1.00 35.29 5 ILE B CA 1
ATOM 1488 C C . ILE B 1 5 ? 30.788 25.059 51.581 1.00 34.68 5 ILE B C 1
ATOM 1489 O O . ILE B 1 5 ? 31.188 23.967 51.164 1.00 34.78 5 ILE B O 1
ATOM 1494 N N . THR B 1 6 ? 30.239 25.233 52.781 1.00 33.41 6 THR B N 1
ATOM 1495 C CA . THR B 1 6 ? 30.057 24.144 53.737 1.00 32.91 6 THR B CA 1
ATOM 1496 C C . THR B 1 6 ? 28.621 24.122 54.232 1.00 31.19 6 THR B C 1
ATOM 1497 O O . THR B 1 6 ? 28.123 25.111 54.783 1.00 29.27 6 THR B O 1
ATOM 1501 N N . LEU B 1 7 ? 27.964 22.987 54.002 1.00 29.93 7 LEU B N 1
ATOM 1502 C CA . LEU B 1 7 ? 26.613 22.778 54.462 1.00 29.51 7 LEU B CA 1
ATOM 1503 C C . LEU B 1 7 ? 26.658 22.534 55.965 1.00 29.50 7 LEU B C 1
ATOM 1504 O O . LEU B 1 7 ? 27.329 21.608 56.426 1.00 31.90 7 LEU B O 1
ATOM 1509 N N . ILE B 1 8 ? 25.958 23.372 56.720 1.00 27.98 8 ILE B N 1
ATOM 1510 C CA . ILE B 1 8 ? 25.961 23.299 58.177 1.00 27.28 8 ILE B CA 1
ATOM 1511 C C . ILE B 1 8 ? 24.757 22.513 58.725 1.00 26.95 8 ILE B C 1
ATOM 1512 O O . ILE B 1 8 ? 24.901 21.638 59.578 1.00 27.54 8 ILE B O 1
ATOM 1517 N N . LYS B 1 9 ? 23.573 22.809 58.202 1.00 25.87 9 LYS B N 1
ATOM 1518 C CA . LYS B 1 9 ? 22.363 22.125 58.624 1.00 25.91 9 LYS B CA 1
ATOM 1519 C C . LYS B 1 9 ? 21.395 22.196 57.461 1.00 23.46 9 LYS B C 1
ATOM 1520 O O . LYS B 1 9 ? 21.381 23.172 56.732 1.00 23.03 9 LYS B O 1
ATOM 1526 N N . ASP B 1 10 ? 20.638 21.134 57.258 1.00 22.67 10 ASP B N 1
ATOM 1527 C CA . ASP B 1 10 ? 19.568 21.129 56.252 1.00 22.04 10 ASP B CA 1
ATOM 1528 C C . ASP B 1 10 ? 18.332 20.611 56.989 1.00 22.49 10 ASP B C 1
ATOM 1529 O O . ASP B 1 10 ? 18.189 19.417 57.224 1.00 21.83 10 ASP B O 1
ATOM 1534 N N . LYS B 1 11 ? 17.493 21.553 57.398 1.00 23.17 11 LYS B N 1
ATOM 1535 C CA . LYS B 1 11 ? 16.248 21.264 58.099 1.00 24.27 11 LYS B CA 1
ATOM 1536 C C . LYS B 1 11 ? 15.124 21.142 57.093 1.00 23.74 11 LYS B C 1
ATOM 1537 O O . LYS B 1 11 ? 14.986 21.977 56.175 1.00 22.36 11 LYS B O 1
ATOM 1543 N N . ILE B 1 12 ? 14.349 20.068 57.236 1.00 23.74 12 ILE B N 1
ATOM 1544 C CA . ILE B 1 12 ? 13.235 19.815 56.348 1.00 24.51 12 ILE B CA 1
ATOM 1545 C C . ILE B 1 12 ? 12.032 20.533 56.979 1.00 25.55 12 ILE B C 1
ATOM 1546 O O . ILE B 1 12 ? 11.656 20.223 58.108 1.00 25.49 12 ILE B O 1
ATOM 1551 N N . LEU B 1 13 ? 11.526 21.551 56.284 1.00 25.25 13 LEU B N 1
ATOM 1552 C CA . LEU B 1 13 ? 10.451 22.381 56.778 1.00 26.11 13 LEU B CA 1
ATOM 1553 C C . LEU B 1 13 ? 9.117 21.798 56.371 1.00 26.86 13 LEU B C 1
ATOM 1554 O O . LEU B 1 13 ? 8.106 22.012 57.040 1.00 27.73 13 LEU B O 1
ATOM 1559 N N . SER B 1 14 ? 9.117 21.094 55.244 1.00 26.54 14 SER B N 1
ATOM 1560 C CA . SER B 1 14 ? 7.927 20.454 54.707 1.00 27.13 14 SER B CA 1
ATOM 1561 C C . SER B 1 14 ? 8.376 19.441 53.659 1.00 28.00 14 SER B C 1
ATOM 1562 O O . SER B 1 14 ? 9.319 19.708 52.921 1.00 27.12 14 SER B O 1
ATOM 1565 N N . ASP B 1 15 ? 7.722 18.279 53.615 1.00 29.73 15 ASP B N 1
ATOM 1566 C CA . ASP B 1 15 ? 8.026 17.216 52.639 1.00 32.43 15 ASP B CA 1
ATOM 1567 C C . ASP B 1 15 ? 6.806 16.321 52.265 1.00 34.18 15 ASP B C 1
ATOM 1568 O O . ASP B 1 15 ? 6.735 15.176 52.665 1.00 35.90 15 ASP B O 1
ATOM 1573 N N . ASN B 1 16 ? 5.863 16.810 51.471 1.00 36.36 16 ASN B N 1
ATOM 1574 C CA . ASN B 1 16 ? 4.765 15.920 50.996 1.00 38.89 16 ASN B CA 1
ATOM 1575 C C . ASN B 1 16 ? 5.017 15.183 49.678 1.00 39.24 16 ASN B C 1
ATOM 1576 O O . ASN B 1 16 ? 4.907 13.946 49.607 1.00 41.19 16 ASN B O 1
ATOM 1581 N N . TYR B 1 17 ? 5.312 15.943 48.633 1.00 38.34 17 TYR B N 1
ATOM 1582 C CA . TYR B 1 17 ? 5.751 15.386 47.361 1.00 37.45 17 TYR B CA 1
ATOM 1583 C C . TYR B 1 17 ? 7.014 16.145 47.055 1.00 35.43 17 TYR B C 1
ATOM 1584 O O . TYR B 1 17 ? 8.071 15.553 46.803 1.00 36.39 17 TYR B O 1
ATOM 1593 N N . PHE B 1 18 ? 6.886 17.468 47.114 1.00 32.67 18 PHE B N 1
ATOM 1594 C CA . PHE B 1 18 ? 8.007 18.401 47.039 1.00 29.11 18 PHE B CA 1
ATOM 1595 C C . PHE B 1 18 ? 8.504 18.704 48.436 1.00 27.88 18 PHE B C 1
ATOM 1596 O O . PHE B 1 18 ? 7.826 18.383 49.416 1.00 28.81 18 PHE B O 1
ATOM 1604 N N . THR B 1 19 ? 9.694 19.302 48.515 1.00 26.17 19 THR B N 1
ATOM 1605 C CA . THR B 1 19 ? 10.418 19.485 49.782 1.00 24.71 19 THR B CA 1
ATOM 1606 C C . THR B 1 19 ? 10.854 20.945 49.945 1.00 22.90 19 THR B C 1
ATOM 1607 O O . THR B 1 19 ? 11.516 21.513 49.057 1.00 21.43 19 THR B O 1
ATOM 1611 N N . LEU B 1 20 ? 10.470 21.530 51.080 1.00 21.94 20 LEU B N 1
ATOM 1612 C CA . LEU B 1 20 ? 11.006 22.824 51.536 1.00 20.87 20 LEU B CA 1
ATOM 1613 C C . LEU B 1 20 ? 12.100 22.639 52.574 1.00 20.98 20 LEU B C 1
ATOM 1614 O O . LEU B 1 20 ? 11.885 21.994 53.609 1.00 20.93 20 LEU B O 1
ATOM 1619 N N .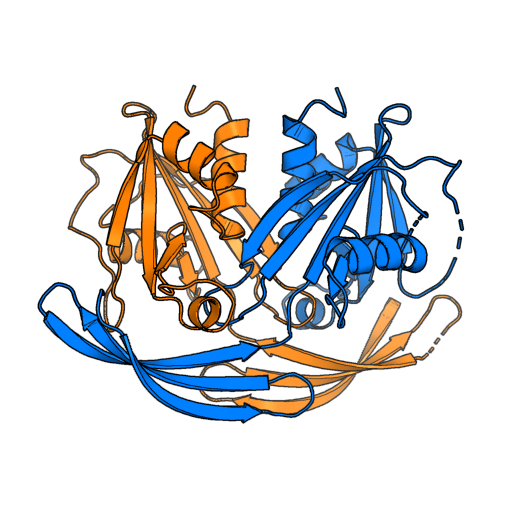 HIS B 1 21 ? 13.255 23.249 52.306 1.00 19.97 21 HIS B N 1
ATOM 1620 C CA . HIS B 1 21 ? 14.449 23.167 53.157 1.00 20.64 21 HIS B CA 1
ATOM 1621 C C . HIS B 1 21 ? 14.707 24.510 53.796 1.00 21.20 21 HIS B C 1
ATOM 1622 O O . HIS B 1 21 ? 14.356 25.554 53.226 1.00 21.24 21 HIS B O 1
ATOM 1629 N N . ASN B 1 22 ? 15.328 24.497 54.975 1.00 21.45 22 ASN B N 1
ATOM 1630 C CA . ASN B 1 22 ? 16.006 25.682 55.485 1.00 22.09 22 ASN B CA 1
ATOM 1631 C C . ASN B 1 22 ? 17.476 25.296 55.608 1.00 22.00 22 ASN B C 1
ATOM 1632 O O . ASN B 1 22 ? 17.827 24.430 56.412 1.00 23.42 22 ASN B O 1
ATOM 1637 N N . ILE B 1 23 ? 18.327 25.913 54.794 1.00 21.09 23 ILE B N 1
ATOM 1638 C CA . ILE B 1 23 ? 19.722 25.495 54.679 1.00 21.19 23 ILE B CA 1
ATOM 1639 C C . ILE B 1 23 ? 20.652 26.528 55.300 1.00 21.54 23 ILE B C 1
ATOM 1640 O O . ILE B 1 23 ? 20.659 27.694 54.889 1.00 20.89 23 ILE B O 1
ATOM 1645 N N . THR B 1 24 ? 21.413 26.082 56.299 1.00 21.11 24 THR B N 1
ATOM 1646 C CA . THR B 1 24 ? 22.440 26.877 56.903 1.00 22.12 24 THR B CA 1
ATOM 1647 C C . THR B 1 24 ? 23.739 26.485 56.228 1.00 22.61 24 THR B C 1
ATOM 1648 O O . THR B 1 24 ? 24.083 25.301 56.151 1.00 23.69 24 THR B O 1
ATOM 1652 N N . TYR B 1 25 ? 24.460 27.473 55.737 1.00 22.98 25 TYR B N 1
ATOM 1653 C CA . TYR B 1 25 ? 25.761 27.213 55.140 1.00 24.03 25 TYR B CA 1
ATOM 1654 C C . TYR B 1 25 ? 26.747 28.314 55.459 1.00 25.53 25 TYR B C 1
ATOM 1655 O O . TYR B 1 25 ? 26.350 29.439 55.761 1.00 25.29 25 TYR B O 1
ATOM 1664 N N . ASP B 1 26 ? 28.035 27.973 55.374 1.00 26.69 26 ASP B N 1
ATOM 1665 C CA . ASP B 1 26 ? 29.123 28.901 55.619 1.00 28.62 26 ASP B CA 1
ATOM 1666 C C . ASP B 1 26 ? 29.835 29.151 54.285 1.00 29.95 26 ASP B C 1
ATOM 1667 O O . ASP B 1 26 ? 30.203 28.205 53.566 1.00 29.13 26 ASP B O 1
ATOM 1672 N N . LEU B 1 27 ? 29.956 30.424 53.931 1.00 32.12 27 LEU B N 1
ATOM 1673 C CA . LEU B 1 27 ? 30.576 30.842 52.669 1.00 34.36 27 LEU B CA 1
ATOM 1674 C C . LEU B 1 27 ? 31.909 31.494 52.995 1.00 37.81 27 LEU B C 1
ATOM 1675 O O . LEU B 1 27 ? 31.976 32.373 53.849 1.00 38.71 27 LEU B O 1
ATOM 1680 N N . THR B 1 28 ? 32.971 31.006 52.363 1.00 40.81 28 THR B N 1
ATOM 1681 C CA . THR B 1 28 ? 34.305 31.595 52.513 1.00 45.54 28 THR B CA 1
ATOM 1682 C C . THR B 1 28 ? 34.581 32.645 51.429 1.00 47.79 28 THR B C 1
ATOM 1683 O O . THR B 1 28 ? 34.343 32.419 50.235 1.00 48.07 28 THR B O 1
ATOM 1687 N N . ARG B 1 29 ? 35.085 33.795 51.866 1.00 51.53 29 ARG B N 1
ATOM 1688 C CA . ARG B 1 29 ? 35.372 34.921 50.982 1.00 54.29 29 ARG B CA 1
ATOM 1689 C C . ARG B 1 29 ? 36.785 34.820 50.401 1.00 56.79 29 ARG B C 1
ATOM 1690 O O . ARG B 1 29 ? 37.477 33.824 50.642 1.00 57.84 29 ARG B O 1
ATOM 1698 N N . LYS B 1 30 ? 37.198 35.834 49.629 1.00 58.67 30 LYS B N 1
ATOM 1699 C CA . LYS B 1 30 ? 38.591 35.970 49.154 1.00 61.16 30 LYS B CA 1
ATOM 1700 C C . LYS B 1 30 ? 39.573 36.025 50.322 1.00 62.81 30 LYS B C 1
ATOM 1701 O O . LYS B 1 30 ? 40.521 35.235 50.397 1.00 63.97 30 LYS B O 1
ATOM 1707 N N . ASP B 1 31 ? 39.327 36.972 51.229 1.00 63.34 31 ASP B N 1
ATOM 1708 C CA . ASP B 1 31 ? 40.090 37.137 52.468 1.00 64.62 31 ASP B CA 1
ATOM 1709 C C . ASP B 1 31 ? 40.286 35.817 53.225 1.00 64.50 31 ASP B C 1
ATOM 1710 O O . ASP B 1 31 ? 41.361 35.566 53.787 1.00 65.88 31 ASP B O 1
ATOM 1715 N N . GLY B 1 32 ? 39.238 34.990 53.236 1.00 62.87 32 GLY B N 1
ATOM 1716 C CA . GLY B 1 32 ? 39.202 33.765 54.036 1.00 62.55 32 GLY B CA 1
ATOM 1717 C C . GLY B 1 32 ? 38.225 33.893 55.192 1.00 61.64 32 GLY B C 1
ATOM 1718 O O . GLY B 1 32 ? 38.442 33.325 56.271 1.00 61.90 32 GLY B O 1
ATOM 1719 N N . VAL B 1 34 ? 34.899 33.463 57.148 1.00 38.13 34 VAL B N 1
ATOM 1720 C CA . VAL B 1 34 ? 33.750 32.571 56.962 1.00 37.41 34 VAL B CA 1
ATOM 1721 C C . VAL B 1 34 ? 32.473 33.292 57.390 1.00 36.50 34 VAL B C 1
ATOM 1722 O O . VAL B 1 34 ? 32.397 33.813 58.518 1.00 37.70 34 VAL B O 1
ATOM 1726 N N . ILE B 1 35 ? 31.482 33.330 56.500 1.00 34.61 35 ILE B N 1
ATOM 1727 C CA . ILE B 1 35 ? 30.203 33.976 56.807 1.00 33.61 35 ILE B CA 1
ATOM 1728 C C . ILE B 1 35 ? 29.040 32.980 56.760 1.00 31.72 35 ILE B C 1
ATOM 1729 O O . ILE B 1 35 ? 28.879 32.253 55.786 1.00 31.05 35 ILE B O 1
ATOM 1734 N N . ARG B 1 36 ? 28.242 32.969 57.825 1.00 30.46 36 ARG B N 1
ATOM 1735 C CA . ARG B 1 36 ? 27.105 32.075 57.942 1.00 28.76 36 ARG B CA 1
ATOM 1736 C C . ARG B 1 36 ? 25.806 32.682 57.403 1.00 28.09 36 ARG B C 1
ATOM 1737 O O . ARG B 1 36 ? 25.440 33.832 57.710 1.00 27.51 36 ARG B O 1
ATOM 1745 N N . HIS B 1 37 ? 25.129 31.897 56.564 1.00 27.13 37 HIS B N 1
ATOM 1746 C CA . HIS B 1 37 ? 23.873 32.296 55.939 1.00 27.17 37 HIS B CA 1
ATOM 1747 C C . HIS B 1 37 ? 22.852 31.218 56.196 1.00 26.60 37 HIS B C 1
ATOM 1748 O O . HIS B 1 37 ? 23.222 30.054 56.348 1.00 26.34 37 HIS B O 1
ATOM 1755 N N . LYS B 1 38 ? 21.581 31.617 56.206 1.00 26.40 38 LYS B N 1
ATOM 1756 C CA . LYS B 1 38 ? 20.456 30.694 56.270 1.00 25.99 38 LYS B CA 1
ATOM 1757 C C . LYS B 1 38 ? 19.397 31.069 55.226 1.00 24.95 38 LYS B C 1
ATOM 1758 O O . LYS B 1 38 ? 18.910 32.194 55.222 1.00 25.16 38 LYS B O 1
ATOM 1764 N N . ARG B 1 39 ? 19.068 30.121 54.341 1.00 23.30 39 ARG B N 1
ATOM 1765 C CA . ARG B 1 39 ? 18.170 30.351 53.207 1.00 21.73 39 ARG B CA 1
ATOM 1766 C C . ARG B 1 39 ? 17.154 29.230 53.067 1.00 20.96 39 ARG B C 1
ATOM 1767 O O . ARG B 1 39 ? 17.509 28.060 53.181 1.00 19.70 39 ARG B O 1
ATOM 1775 N N . GLU B 1 40 ? 15.897 29.586 52.782 1.00 19.93 40 GLU B N 1
ATOM 1776 C CA . GLU B 1 40 ? 14.933 28.600 52.344 1.00 20.58 40 GLU B CA 1
ATOM 1777 C C . GLU B 1 40 ? 15.147 28.206 50.891 1.00 19.85 40 GLU B C 1
ATOM 1778 O O . GLU B 1 40 ? 15.472 29.050 50.044 1.00 20.64 40 GLU B O 1
ATOM 1784 N N . VAL B 1 41 ? 14.964 26.924 50.614 1.00 19.46 41 VAL B N 1
ATOM 1785 C CA . VAL B 1 41 ? 15.155 26.367 49.277 1.00 18.81 41 VAL B CA 1
ATOM 1786 C C . VAL B 1 41 ? 14.006 25.414 49.016 1.00 18.93 41 VAL B C 1
ATOM 1787 O O . VAL B 1 41 ? 13.813 24.451 49.757 1.00 18.12 41 VAL B O 1
ATOM 1791 N N . TYR B 1 42 ? 13.248 25.692 47.957 1.00 19.00 42 TYR B N 1
ATOM 1792 C CA . TYR B 1 42 ? 12.075 24.897 47.609 1.00 19.76 42 TYR B CA 1
ATOM 1793 C C . TYR B 1 42 ? 12.460 24.022 46.426 1.00 20.13 42 TYR B C 1
ATOM 1794 O O . TYR B 1 42 ? 12.852 24.531 45.354 1.00 19.60 42 TYR B O 1
ATOM 1803 N N . ASP B 1 43 ? 12.368 22.712 46.652 1.00 19.73 43 ASP B N 1
ATOM 1804 C CA . ASP B 1 43 ? 12.767 21.710 45.668 1.00 21.06 43 ASP B CA 1
ATOM 1805 C C . ASP B 1 43 ? 11.512 21.014 45.089 1.00 20.93 43 ASP B C 1
ATOM 1806 O O . ASP B 1 43 ? 10.951 20.103 45.712 1.00 21.13 43 ASP B O 1
ATOM 1811 N N . ARG B 1 44 ? 11.081 21.461 43.905 1.00 21.08 44 ARG B N 1
ATOM 1812 C CA A ARG B 1 44 ? 9.967 20.814 43.232 0.00 10.85 44 ARG B CA 1
ATOM 1813 C CA B ARG B 1 44 ? 9.976 20.826 43.199 0.50 21.36 44 ARG B CA 1
ATOM 1814 C C . ARG B 1 44 ? 10.438 19.907 42.069 1.00 22.91 44 ARG B C 1
ATOM 1815 O O . ARG B 1 44 ? 9.627 19.347 41.341 1.00 22.90 44 ARG B O 1
ATOM 1830 N N . GLY B 1 45 ? 11.746 19.755 41.908 1.00 22.75 45 GLY B N 1
ATOM 1831 C CA . GLY B 1 45 ? 12.239 18.989 40.788 1.00 24.28 45 GLY B CA 1
ATOM 1832 C C . GLY B 1 45 ? 12.465 19.838 39.541 1.00 23.73 45 GLY B C 1
ATOM 1833 O O . GLY B 1 45 ? 12.128 21.023 39.505 1.00 23.50 45 GLY B O 1
ATOM 1834 N N . ASN B 1 46 ? 13.067 19.215 38.526 1.00 24.78 46 ASN B N 1
ATOM 1835 C CA . ASN B 1 46 ? 13.291 19.847 37.230 1.00 24.31 46 ASN B CA 1
ATOM 1836 C C . ASN B 1 46 ? 12.200 19.461 36.216 1.00 23.05 46 ASN B C 1
ATOM 1837 O O . ASN B 1 46 ? 11.396 18.564 36.453 1.00 22.73 46 ASN B O 1
ATOM 1842 N N . GLY B 1 47 ? 12.159 20.179 35.105 1.00 22.22 47 GLY B N 1
ATOM 1843 C CA . GLY B 1 47 ? 11.099 19.998 34.136 1.00 21.47 47 GLY B CA 1
ATOM 1844 C C . GLY B 1 47 ? 11.589 20.293 32.739 1.00 20.56 47 GLY B C 1
ATOM 1845 O O . GLY B 1 47 ? 12.764 20.597 32.538 1.00 20.83 47 GLY B O 1
ATOM 1846 N N . ALA B 1 48 ? 10.681 20.159 31.775 1.00 19.77 48 ALA B N 1
ATOM 1847 C CA . ALA B 1 48 ? 10.936 20.481 30.372 1.00 19.23 48 ALA B CA 1
ATOM 1848 C C . ALA B 1 48 ? 9.750 21.214 29.800 1.00 18.82 48 ALA B C 1
ATOM 1849 O O . ALA B 1 48 ? 8.630 21.065 30.288 1.00 18.60 48 ALA B O 1
ATOM 1851 N N . THR B 1 49 ? 10.002 21.997 28.752 1.00 19.14 49 THR B N 1
ATOM 1852 C CA . THR B 1 49 ? 8.986 22.789 28.083 1.00 18.05 49 THR B CA 1
ATOM 1853 C C . THR B 1 49 ? 9.269 22.760 26.578 1.00 18.99 49 THR B C 1
ATOM 1854 O O . THR B 1 49 ? 10.411 22.583 26.148 1.00 18.63 49 THR B O 1
ATOM 1858 N N . ILE B 1 50 ? 8.223 22.924 25.790 1.00 19.04 50 ILE B N 1
ATOM 1859 C CA . ILE B 1 50 ? 8.389 22.917 24.353 1.00 19.76 50 ILE B CA 1
ATOM 1860 C C . ILE B 1 50 ? 7.451 23.898 23.674 1.00 20.17 50 ILE B C 1
ATOM 1861 O O . ILE B 1 50 ? 6.240 23.977 23.965 1.00 19.40 50 ILE B O 1
ATOM 1866 N N . LEU B 1 51 ? 8.019 24.641 22.742 1.00 20.15 51 LEU B N 1
ATOM 1867 C CA . LEU B 1 51 ? 7.215 25.441 21.854 1.00 20.10 51 LEU B CA 1
ATOM 1868 C C . LEU B 1 51 ? 7.049 24.718 20.511 1.00 20.39 51 LEU B C 1
ATOM 1869 O O . LEU B 1 51 ? 8.048 24.380 19.834 1.00 19.56 51 LEU B O 1
ATOM 1874 N N . LEU B 1 52 ? 5.788 24.467 20.155 1.00 20.42 52 LEU B N 1
ATOM 1875 C CA . LEU B 1 52 ? 5.429 23.907 18.842 1.00 22.12 52 LEU B CA 1
ATOM 1876 C C . LEU B 1 52 ? 5.124 24.997 17.806 1.00 22.52 52 LEU B C 1
ATOM 1877 O O . LEU B 1 52 ? 4.378 25.930 18.081 1.00 22.57 52 LEU B O 1
ATOM 1882 N N . TYR B 1 53 ? 5.676 24.865 16.601 1.00 24.32 53 TYR B N 1
ATOM 1883 C CA . TYR B 1 53 ? 5.478 25.898 15.568 1.00 25.40 53 TYR B CA 1
ATOM 1884 C C . TYR B 1 53 ? 5.180 25.317 14.185 1.00 26.56 53 TYR B C 1
ATOM 1885 O O . TYR B 1 53 ? 5.609 24.211 13.850 1.00 27.00 53 TYR B O 1
ATOM 1894 N N . ASN B 1 54 ? 4.432 26.074 13.382 1.00 27.67 54 ASN B N 1
ATOM 1895 C CA . ASN B 1 54 ? 4.078 25.632 12.044 1.00 29.05 54 ASN B CA 1
ATOM 1896 C C . ASN B 1 54 ? 4.438 26.715 11.043 1.00 30.30 54 ASN B C 1
ATOM 1897 O O . ASN B 1 54 ? 3.736 27.720 10.934 1.00 30.57 54 ASN B O 1
ATOM 1902 N N . THR B 1 55 ? 5.537 26.490 10.314 1.00 30.85 55 THR B N 1
ATOM 1903 C CA . THR B 1 55 ? 6.060 27.425 9.319 1.00 31.88 55 THR B CA 1
ATOM 1904 C C . THR B 1 55 ? 5.196 27.633 8.083 1.00 32.77 55 THR B C 1
ATOM 1905 O O . THR B 1 55 ? 5.409 28.590 7.341 1.00 33.35 55 THR B O 1
ATOM 1909 N N . LYS B 1 56 ? 4.272 26.710 7.838 1.00 33.00 56 LYS B N 1
ATOM 1910 C CA . LYS B 1 56 ? 3.383 26.782 6.704 1.00 34.56 56 LYS B CA 1
ATOM 1911 C C . LYS B 1 56 ? 2.220 27.678 7.079 1.00 33.72 56 LYS B C 1
ATOM 1912 O O . LYS B 1 56 ? 1.846 28.593 6.339 1.00 34.44 56 LYS B O 1
ATOM 1918 N N . LYS B 1 57 ? 1.648 27.382 8.240 1.00 31.36 57 LYS B N 1
ATOM 1919 C CA . LYS B 1 57 ? 0.514 28.101 8.776 1.00 30.14 57 LYS B CA 1
ATOM 1920 C C . LYS B 1 57 ? 0.906 29.357 9.574 1.00 29.24 57 LYS B C 1
ATOM 1921 O O . LYS B 1 57 ? 0.072 30.218 9.803 1.00 29.69 57 LYS B O 1
ATOM 1927 N N . LYS B 1 58 ? 2.173 29.449 9.988 1.00 28.33 58 LYS B N 1
ATOM 1928 C CA . LYS B 1 58 ? 2.689 30.565 10.793 1.00 27.18 58 LYS B CA 1
ATOM 1929 C C . LYS B 1 58 ? 2.026 30.617 12.162 1.00 25.79 58 LYS B C 1
ATOM 1930 O O . LYS B 1 58 ? 1.838 31.689 12.736 1.00 24.89 58 LYS B O 1
ATOM 1936 N N . THR B 1 59 ? 1.663 29.434 12.660 1.00 25.10 59 THR B N 1
ATOM 1937 C CA . THR B 1 59 ? 0.988 29.292 13.919 1.00 24.83 59 THR B CA 1
ATOM 1938 C C . THR B 1 59 ? 1.968 28.743 14.987 1.00 23.91 59 THR B C 1
ATOM 1939 O O . THR B 1 59 ? 2.987 28.094 14.669 1.00 23.64 59 THR B O 1
ATOM 1943 N N . VAL B 1 60 ? 1.667 29.011 16.248 1.00 23.21 60 VAL B N 1
ATOM 1944 C CA . VAL B 1 60 ? 2.256 28.227 17.356 1.00 22.75 60 VAL B CA 1
ATOM 1945 C C . VAL B 1 60 ? 1.158 27.503 18.115 1.00 22.80 60 VAL B C 1
ATOM 1946 O O . VAL B 1 60 ? -0.017 27.897 18.041 1.00 23.05 60 VAL B O 1
ATOM 1950 N N . VAL B 1 61 ? 1.532 26.460 18.856 1.00 22.56 61 VAL B N 1
ATOM 1951 C CA . VAL B 1 61 ? 0.601 25.827 19.808 1.00 22.24 61 VAL B CA 1
ATOM 1952 C C . VAL B 1 61 ? 1.088 26.071 21.228 1.00 22.65 61 VAL B C 1
ATOM 1953 O O . VAL B 1 61 ? 2.253 25.804 21.559 1.00 22.75 61 VAL B O 1
ATOM 1957 N N . LEU B 1 62 ? 0.198 26.667 22.019 1.00 22.18 62 LEU B N 1
ATOM 1958 C CA . LEU B 1 62 ? 0.412 26.933 23.437 1.00 22.19 62 LEU B CA 1
ATOM 1959 C C . LEU B 1 62 ? -0.730 26.275 24.206 1.00 22.18 62 LEU B C 1
ATOM 1960 O O . LEU B 1 62 ? -1.616 25.641 23.596 1.00 22.27 62 LEU B O 1
ATOM 1965 N N . ILE B 1 63 ? -0.683 26.362 25.536 1.00 22.85 63 ILE B N 1
ATOM 1966 C CA . ILE B 1 63 ? -1.776 25.822 26.365 1.00 23.59 63 ILE B CA 1
ATOM 1967 C C . ILE B 1 63 ? -2.211 26.871 27.357 1.00 23.26 63 ILE B C 1
ATOM 1968 O O . ILE B 1 63 ? -1.544 27.877 27.523 1.00 23.89 63 ILE B O 1
ATOM 1973 N N . ARG B 1 64 ? -3.363 26.642 27.973 1.00 22.98 64 ARG B N 1
ATOM 1974 C CA . ARG B 1 64 ? -3.890 27.522 28.977 1.00 22.95 64 ARG B CA 1
ATOM 1975 C C . ARG B 1 64 ? -4.541 26.641 30.042 1.00 22.52 64 ARG B C 1
ATOM 1976 O O . ARG B 1 64 ? -5.342 25.747 29.728 1.00 23.47 64 ARG B O 1
ATOM 1984 N N . GLN B 1 65 ? -4.161 26.874 31.289 1.00 21.88 65 GLN B N 1
ATOM 1985 C CA . GLN B 1 65 ? -4.738 26.156 32.434 1.00 22.34 65 GLN B CA 1
ATOM 1986 C C . GLN B 1 65 ? -4.691 27.066 33.649 1.00 22.30 65 GLN B C 1
ATOM 1987 O O . GLN B 1 65 ? -3.957 28.063 33.659 1.00 22.17 65 GLN B O 1
ATOM 1993 N N . PHE B 1 66 ? -5.468 26.691 34.669 1.00 22.75 66 PHE B N 1
ATOM 1994 C CA . PHE B 1 66 ? -5.531 27.398 35.940 1.00 22.19 66 PHE B CA 1
ATOM 1995 C C . PHE B 1 66 ? -4.271 27.117 36.713 1.00 21.25 66 PHE B C 1
ATOM 1996 O O . PHE B 1 66 ? -3.902 25.956 36.907 1.00 21.55 66 PHE B O 1
ATOM 2004 N N . ARG B 1 67 ? -3.607 28.198 37.109 1.00 21.12 67 ARG B N 1
ATOM 2005 C CA . ARG B 1 67 ? -2.408 28.180 37.968 1.00 20.22 67 ARG B CA 1
ATOM 2006 C C . ARG B 1 67 ? -2.710 28.948 39.245 1.00 20.40 67 ARG B C 1
ATOM 2007 O O . ARG B 1 67 ? -2.706 30.180 39.261 1.00 20.48 67 ARG B O 1
ATOM 2015 N N . VAL B 1 68 ? -2.984 28.213 40.313 1.00 20.53 68 VAL B N 1
ATOM 2016 C CA . VAL B 1 68 ? -3.414 28.788 41.590 1.00 22.52 68 VAL B CA 1
ATOM 2017 C C . VAL B 1 68 ? -2.350 29.761 42.184 1.00 23.27 68 VAL B C 1
ATOM 2018 O O . VAL B 1 68 ? -2.689 30.744 42.823 1.00 23.66 68 VAL B O 1
ATOM 2022 N N . ALA B 1 69 ? -1.076 29.462 41.937 1.00 22.40 69 ALA B N 1
ATOM 2023 C CA . ALA B 1 69 ? 0.042 30.302 42.341 1.00 22.84 69 ALA B CA 1
ATOM 2024 C C . ALA B 1 69 ? 0.016 31.694 41.699 1.00 22.80 69 ALA B C 1
ATOM 2025 O O . ALA B 1 69 ? 0.443 32.655 42.320 1.00 23.54 69 ALA B O 1
ATOM 2027 N N . THR B 1 70 ? -0.471 31.801 40.458 1.00 23.16 70 THR B N 1
ATOM 2028 C CA . THR B 1 70 ? -0.698 33.140 39.821 1.00 22.64 70 THR B CA 1
ATOM 2029 C C . THR B 1 70 ? -2.011 33.812 40.269 1.00 24.10 70 THR B C 1
ATOM 2030 O O . THR B 1 70 ? -2.098 35.054 40.394 1.00 24.14 70 THR B O 1
ATOM 2034 N N . TRP B 1 71 ? -3.019 32.979 40.532 1.00 24.69 71 TRP B N 1
ATOM 2035 C CA . TRP B 1 71 ? -4.338 33.401 41.011 1.00 26.17 71 TRP B CA 1
ATOM 2036 C C . TRP B 1 71 ? -4.247 34.220 42.285 1.00 27.47 71 TRP B C 1
ATOM 2037 O O . TRP B 1 71 ? -4.983 35.198 42.476 1.00 27.29 71 TRP B O 1
ATOM 2048 N N . VAL B 1 72 ? -3.348 33.798 43.173 1.00 27.85 72 VAL B N 1
ATOM 2049 C CA . VAL B 1 72 ? -3.211 34.424 44.485 1.00 29.75 72 VAL B CA 1
ATOM 2050 C C . VAL B 1 72 ? -2.277 35.640 44.431 1.00 29.94 72 VAL B C 1
ATOM 2051 O O . VAL B 1 72 ? -2.037 36.291 45.443 1.00 31.49 72 VAL B O 1
ATOM 2055 N N . ASN B 1 73 ? -1.810 35.960 43.229 1.00 29.82 73 ASN B N 1
ATOM 2056 C CA . ASN B 1 73 ? -0.814 37.002 43.016 1.00 30.18 73 ASN B CA 1
ATOM 2057 C C . ASN B 1 73 ? -0.991 37.788 41.706 1.00 30.04 73 ASN B C 1
ATOM 2058 O O . ASN B 1 73 ? -0.102 37.788 40.860 1.00 28.88 73 ASN B O 1
ATOM 2063 N N . GLY B 1 74 ? -2.135 38.459 41.541 1.00 30.81 74 GLY B N 1
ATOM 2064 C CA . GLY B 1 74 ? -2.331 39.376 40.397 1.00 31.24 74 GLY B CA 1
ATOM 2065 C C . GLY B 1 74 ? -3.086 38.885 39.172 1.00 31.14 74 GLY B C 1
ATOM 2066 O O . GLY B 1 74 ? -3.636 39.682 38.401 1.00 31.78 74 GLY B O 1
ATOM 2067 N N . ASN B 1 75 ? -3.124 37.569 38.979 1.00 29.86 75 ASN B N 1
ATOM 2068 C CA . ASN B 1 75 ? -3.773 36.998 37.821 1.00 28.52 75 ASN B CA 1
ATOM 2069 C C . ASN B 1 75 ? -5.232 36.686 38.149 1.00 29.84 75 ASN B C 1
ATOM 2070 O O . ASN B 1 75 ? -5.551 35.623 38.683 1.00 28.38 75 ASN B O 1
ATOM 2075 N N . GLU B 1 76 ? -6.106 37.626 37.796 1.00 30.68 76 GLU B N 1
ATOM 2076 C CA . GLU B 1 76 ? -7.495 37.611 38.222 1.00 32.61 76 GLU B CA 1
ATOM 2077 C C . GLU B 1 76 ? -8.184 36.265 38.063 1.00 31.57 76 GLU B C 1
ATOM 2078 O O . GLU B 1 76 ? -8.731 35.718 39.038 1.00 31.86 76 GLU B O 1
ATOM 2084 N N . SER B 1 77 ? -8.159 35.730 36.849 1.00 29.52 77 SER B N 1
ATOM 2085 C CA . SER B 1 77 ? -8.816 34.466 36.605 1.00 28.90 77 SER B CA 1
ATOM 2086 C C . SER B 1 77 ? -7.985 33.254 37.040 1.00 26.96 77 SER B C 1
ATOM 2087 O O . SER B 1 77 ? -8.546 32.166 37.204 1.00 26.68 77 SER B O 1
ATOM 2090 N N . GLY B 1 78 ? -6.665 33.432 37.185 1.00 25.57 78 GLY B N 1
ATOM 2091 C CA . GLY B 1 78 ? -5.731 32.323 37.418 1.00 23.40 78 GLY B CA 1
ATOM 2092 C C . GLY B 1 78 ? -5.344 31.541 36.175 1.00 23.14 78 GLY B C 1
ATOM 2093 O O . GLY B 1 78 ? -4.426 30.698 36.203 1.00 22.07 78 GLY B O 1
ATOM 2094 N N . GLN B 1 79 ? -6.028 31.821 35.065 1.00 23.63 79 GLN B N 1
ATOM 2095 C CA . GLN B 1 79 ? -5.700 31.202 33.789 1.00 22.95 79 GLN B CA 1
ATOM 2096 C C . GLN B 1 79 ? -4.427 31.776 33.217 1.00 22.06 79 GLN B C 1
ATOM 2097 O O . GLN B 1 79 ? -4.205 32.986 33.254 1.00 23.38 79 GLN B O 1
ATOM 2103 N N . LEU B 1 80 ? -3.557 30.889 32.764 1.00 21.26 80 LEU B N 1
ATOM 2104 C CA . LEU B 1 80 ? -2.216 31.291 32.322 1.00 19.99 80 LEU B CA 1
ATOM 2105 C C . LEU B 1 80 ? -1.919 30.579 31.039 1.00 19.55 80 LEU B C 1
ATOM 2106 O O . LEU B 1 80 ? -2.117 29.359 30.931 1.00 19.77 80 LEU B O 1
ATOM 2111 N N . ILE B 1 81 ? -1.486 31.356 30.057 1.00 19.99 81 ILE B N 1
ATOM 2112 C CA . ILE B 1 81 ? -1.100 30.832 28.760 1.00 20.27 81 ILE B CA 1
ATOM 2113 C C . ILE B 1 81 ? 0.380 30.500 28.863 1.00 20.65 81 ILE B C 1
ATOM 2114 O O . ILE B 1 81 ? 1.178 31.349 29.281 1.00 20.57 81 ILE B O 1
ATOM 2119 N N . GLU B 1 82 ? 0.729 29.250 28.549 1.00 20.20 82 GLU B N 1
ATOM 2120 C CA . GLU B 1 82 ? 2.126 28.820 28.651 1.00 19.75 82 GLU B CA 1
ATOM 2121 C C . GLU B 1 82 ? 2.446 27.901 27.509 1.00 20.23 82 GLU B C 1
ATOM 2122 O O . GLU B 1 82 ? 1.550 27.371 26.832 1.00 20.15 82 GLU B O 1
ATOM 2128 N N . SER B 1 83 ? 3.733 27.676 27.311 1.00 19.55 83 SER B N 1
ATOM 2129 C CA . SER B 1 83 ? 4.161 26.591 26.481 1.00 19.65 83 SER B CA 1
ATOM 2130 C C . SER B 1 83 ? 3.912 25.291 27.256 1.00 20.40 83 SER B C 1
ATOM 2131 O O . SER B 1 83 ? 3.968 25.271 28.505 1.00 19.00 83 SER B O 1
ATOM 2134 N N . CYS B 1 84 ? 3.574 24.229 26.514 1.00 19.40 84 CYS B N 1
ATOM 2135 C CA . CYS B 1 84 ? 3.531 22.877 27.059 1.00 19.24 84 CYS B CA 1
ATOM 2136 C C . CYS B 1 84 ? 4.786 22.579 27.892 1.00 18.76 84 CYS B C 1
ATOM 2137 O O . CYS B 1 84 ? 5.892 22.845 27.435 1.00 17.35 84 CYS B O 1
ATOM 2140 N N . ALA B 1 85 ? 4.597 21.991 29.085 1.00 18.36 85 ALA B N 1
ATOM 2141 C CA . ALA B 1 85 ? 5.683 21.730 30.043 1.00 19.16 85 ALA B CA 1
ATOM 2142 C C . ALA B 1 85 ? 5.261 20.696 31.048 1.00 19.30 85 ALA B C 1
ATOM 2143 O O . ALA B 1 85 ? 4.080 20.570 31.399 1.00 19.56 85 ALA B O 1
ATOM 2145 N N . GLY B 1 86 ? 6.226 20.003 31.596 1.00 20.36 86 GLY B N 1
ATOM 2146 C CA . GLY B 1 86 ? 5.912 19.157 32.735 1.00 21.98 86 GLY B CA 1
ATOM 2147 C C . GLY B 1 86 ? 7.173 18.873 33.493 1.00 23.06 86 GLY B C 1
ATOM 2148 O O . GLY B 1 86 ? 8.275 19.185 33.009 1.00 22.83 86 GLY B O 1
ATOM 2149 N N . LEU B 1 87 ? 7.004 18.246 34.655 1.00 23.91 87 LEU B N 1
ATOM 2150 C CA . LEU B 1 87 ? 8.131 17.826 35.491 1.00 25.65 87 LEU B CA 1
ATOM 2151 C C . LEU B 1 87 ? 8.773 16.559 34.925 1.00 26.53 87 LEU B C 1
ATOM 2152 O O . LEU B 1 87 ? 8.078 15.685 34.408 1.00 26.95 87 LEU B O 1
ATOM 2157 N N . LEU B 1 88 ? 10.099 16.467 35.033 1.00 27.01 88 LEU B N 1
ATOM 2158 C CA . LEU B 1 88 ? 10.840 15.304 34.547 1.00 28.95 88 LEU B CA 1
ATOM 2159 C C . LEU B 1 88 ? 10.359 13.979 35.165 1.00 31.03 88 LEU B C 1
ATOM 2160 O O . LEU B 1 88 ? 10.265 12.955 34.469 1.00 31.36 88 LEU B O 1
ATOM 2165 N N . ASP B 1 89 ? 10.062 13.987 36.466 1.00 32.32 89 ASP B N 1
ATOM 2166 C CA . ASP B 1 89 ? 9.532 12.775 37.131 1.00 35.32 89 ASP B CA 1
ATOM 2167 C C . ASP B 1 89 ? 10.364 11.548 36.710 1.00 36.64 89 ASP B C 1
ATOM 2168 O O . ASP B 1 89 ? 9.817 10.521 36.272 1.00 38.25 89 ASP B O 1
ATOM 2173 N N . ASN B 1 90 ? 11.692 11.686 36.815 1.00 37.21 90 ASN B N 1
ATOM 2174 C CA . ASN B 1 90 ? 12.678 10.615 36.493 1.00 38.38 90 ASN B CA 1
ATOM 2175 C C . ASN B 1 90 ? 12.799 10.123 35.039 1.00 38.00 90 ASN B C 1
ATOM 2176 O O . ASN B 1 90 ? 13.402 9.077 34.787 1.00 39.83 90 ASN B O 1
ATOM 2181 N N . ASP B 1 91 ? 12.226 10.852 34.089 1.00 36.04 91 ASP B N 1
ATOM 2182 C CA . ASP B 1 91 ? 12.485 10.589 32.671 1.00 35.74 91 ASP B CA 1
ATOM 2183 C C . ASP B 1 91 ? 13.585 11.545 32.217 1.00 34.87 91 ASP B C 1
ATOM 2184 O O . ASP B 1 91 ? 13.718 12.645 32.757 1.00 33.31 91 ASP B O 1
ATOM 2189 N N . GLU B 1 92 ? 14.355 11.152 31.211 1.00 35.21 92 GLU B N 1
ATOM 2190 C CA . GLU B 1 92 ? 15.249 12.107 30.542 1.00 34.93 92 GLU B CA 1
ATOM 2191 C C . GLU B 1 92 ? 14.405 13.233 29.913 1.00 32.48 92 GLU B C 1
ATOM 2192 O O . GLU B 1 92 ? 13.241 13.000 29.591 1.00 32.57 92 GLU B O 1
ATOM 2198 N N . PRO B 1 93 ? 14.957 14.458 29.798 1.00 31.00 93 PRO B N 1
ATOM 2199 C CA . PRO B 1 93 ? 14.190 15.607 29.244 1.00 29.61 93 PRO B CA 1
ATOM 2200 C C . PRO B 1 93 ? 13.394 15.360 27.938 1.00 28.91 93 PRO B C 1
ATOM 2201 O O . PRO B 1 93 ? 12.205 15.667 27.895 1.00 28.20 93 PRO B O 1
ATOM 2205 N N . GLU B 1 94 ? 14.018 14.782 26.912 1.00 30.64 94 GLU B N 1
ATOM 2206 C CA . GLU B 1 94 ? 13.321 14.521 25.659 1.00 30.73 94 GLU B CA 1
ATOM 2207 C C . GLU B 1 94 ? 12.178 13.512 25.795 1.00 30.59 94 GLU B C 1
ATOM 2208 O O . GLU B 1 94 ? 11.127 13.718 25.194 1.00 29.81 94 GLU B O 1
ATOM 2214 N N . VAL B 1 95 ? 12.383 12.451 26.597 1.00 30.32 95 VAL B N 1
ATOM 2215 C CA . VAL B 1 95 ? 11.330 11.477 26.907 1.00 29.37 95 VAL B CA 1
ATOM 2216 C C . VAL B 1 95 ? 10.148 12.182 27.589 1.00 27.95 95 VAL B C 1
ATOM 2217 O O . VAL B 1 95 ? 9.003 12.067 27.128 1.00 26.85 95 VAL B O 1
ATOM 2221 N N . CYS B 1 96 ? 10.433 12.929 28.663 1.00 27.45 96 CYS B N 1
ATOM 2222 C CA . CYS B 1 96 ? 9.434 13.719 29.341 1.00 26.43 96 CYS B CA 1
ATOM 2223 C C . CYS B 1 96 ? 8.651 14.594 28.355 1.00 25.24 96 CYS B C 1
ATOM 2224 O O . CYS B 1 96 ? 7.424 14.569 28.351 1.00 25.46 96 CYS B O 1
ATOM 2227 N N . ILE B 1 97 ? 9.354 15.339 27.510 1.00 24.59 97 ILE B N 1
ATOM 2228 C CA . ILE B 1 97 ? 8.708 16.373 26.678 1.00 24.26 97 ILE B CA 1
ATOM 2229 C C . ILE B 1 97 ? 7.784 15.857 25.525 1.00 24.26 97 ILE B C 1
ATOM 2230 O O . ILE B 1 97 ? 6.746 16.474 25.237 1.00 22.44 97 ILE B O 1
ATOM 2235 N N . ARG B 1 98 ? 8.115 14.710 24.925 1.00 25.93 98 ARG B N 1
ATOM 2236 C CA . ARG B 1 98 ? 7.288 14.151 23.859 1.00 26.60 98 ARG B CA 1
ATOM 2237 C C . ARG B 1 98 ? 5.998 13.638 24.469 1.00 26.41 98 ARG B C 1
ATOM 2238 O O . ARG B 1 98 ? 4.913 13.855 23.919 1.00 24.79 98 ARG B O 1
ATOM 2246 N N . LYS B 1 99 ? 6.154 12.939 25.591 1.00 26.75 99 LYS B N 1
ATOM 2247 C CA . LYS B 1 99 ? 5.052 12.508 26.470 1.00 27.87 99 LYS B CA 1
ATOM 2248 C C . LYS B 1 99 ? 4.143 13.665 26.879 1.00 25.91 99 LYS B C 1
ATOM 2249 O O . LYS B 1 99 ? 2.952 13.618 26.631 1.00 26.60 99 LYS B O 1
ATOM 2255 N N . GLU B 1 100 ? 4.695 14.695 27.528 1.00 25.32 100 GLU B N 1
ATOM 2256 C CA . GLU B 1 100 ? 3.909 15.911 27.838 1.00 23.57 100 GLU B CA 1
ATOM 2257 C C . GLU B 1 100 ? 3.244 16.547 26.613 1.00 23.17 100 GLU B C 1
ATOM 2258 O O . GLU B 1 100 ? 2.081 16.999 26.685 1.00 23.16 100 GLU B O 1
ATOM 2264 N N . ALA B 1 101 ? 3.957 16.614 25.494 1.00 23.00 101 ALA B N 1
ATOM 2265 C CA . ALA B 1 101 ? 3.365 17.238 24.307 1.00 23.85 101 ALA B CA 1
ATOM 2266 C C . ALA B 1 101 ? 2.123 16.525 23.792 1.00 24.11 101 ALA B C 1
ATOM 2267 O O . ALA B 1 101 ? 1.143 17.188 23.475 1.00 24.35 101 ALA B O 1
ATOM 2269 N N . ILE B 1 102 ? 2.148 15.191 23.689 1.00 25.05 102 ILE B N 1
ATOM 2270 C CA . ILE B 1 102 ? 0.957 14.479 23.198 1.00 25.06 102 ILE B CA 1
ATOM 2271 C C . ILE B 1 102 ? -0.201 14.499 24.221 1.00 25.37 102 ILE B C 1
ATOM 2272 O O . ILE B 1 102 ? -1.372 14.592 23.836 1.00 25.69 102 ILE B O 1
ATOM 2277 N N . GLU B 1 103 ? 0.133 14.442 25.515 1.00 24.94 103 GLU B N 1
ATOM 2278 C CA . GLU B 1 103 ? -0.893 14.488 26.570 1.00 24.96 103 GLU B CA 1
ATOM 2279 C C . GLU B 1 103 ? -1.597 15.828 26.589 1.00 23.79 103 GLU B C 1
ATOM 2280 O O . GLU B 1 103 ? -2.823 15.887 26.561 1.00 23.67 103 GLU B O 1
ATOM 2286 N N . GLU B 1 104 ? -0.802 16.894 26.615 1.00 23.30 104 GLU B N 1
ATOM 2287 C CA . GLU B 1 104 ? -1.314 18.250 26.728 1.00 21.90 104 GLU B CA 1
ATOM 2288 C C . GLU B 1 104 ? -1.808 18.859 25.424 1.00 22.61 104 GLU B C 1
ATOM 2289 O O . GLU B 1 104 ? -2.844 19.548 25.421 1.00 23.76 104 GLU B O 1
ATOM 2295 N N . THR B 1 105 ? -1.102 18.622 24.319 1.00 22.81 105 THR B N 1
ATOM 2296 C CA . THR B 1 105 ? -1.472 19.287 23.033 1.00 22.20 105 THR B CA 1
ATOM 2297 C C . THR B 1 105 ? -2.139 18.371 22.021 1.00 23.06 105 THR B C 1
ATOM 2298 O O . THR B 1 105 ? -2.808 18.840 21.110 1.00 23.20 105 THR B O 1
ATOM 2302 N N . GLY B 1 106 ? -1.954 17.064 22.173 1.00 23.69 106 GLY B N 1
ATOM 2303 C CA . GLY B 1 106 ? -2.474 16.127 21.199 1.00 25.76 106 GLY B CA 1
ATOM 2304 C C . GLY B 1 106 ? -1.560 15.807 20.029 1.00 26.97 106 GLY B C 1
ATOM 2305 O O . GLY B 1 106 ? -1.911 14.977 19.188 1.00 27.02 106 GLY B O 1
ATOM 2306 N N . TYR B 1 107 ? -0.389 16.445 19.982 1.00 27.24 107 TYR B N 1
ATOM 2307 C CA . TYR B 1 107 ? 0.560 16.280 18.864 1.00 28.42 107 TYR B CA 1
ATOM 2308 C C . TYR B 1 107 ? 1.659 15.291 19.185 1.00 29.39 107 TYR B C 1
ATOM 2309 O O . TYR B 1 107 ? 2.298 15.402 20.230 1.00 28.73 107 TYR B O 1
ATOM 2318 N N . GLU B 1 108 ? 1.876 14.326 18.286 1.00 30.84 108 GLU B N 1
ATOM 2319 C CA . GLU B 1 108 ? 3.033 13.439 18.339 1.00 32.61 108 GLU B CA 1
ATOM 2320 C C . GLU B 1 108 ? 4.200 14.160 17.648 1.00 32.51 108 GLU B C 1
ATOM 2321 O O . GLU B 1 108 ? 4.275 14.198 16.427 1.00 32.90 108 GLU B O 1
ATOM 2327 N N . VAL B 1 109 ? 5.102 14.755 18.415 1.00 32.95 109 VAL B N 1
ATOM 2328 C CA . VAL B 1 109 ? 6.151 15.560 17.782 1.00 33.37 109 VAL B CA 1
ATOM 2329 C C . VAL B 1 109 ? 7.200 14.671 17.080 1.00 34.45 109 VAL B C 1
ATOM 2330 O O . VAL B 1 109 ? 7.436 13.531 17.493 1.00 33.49 109 VAL B O 1
ATOM 2334 N N . GLY B 1 110 ? 7.771 15.203 15.996 1.00 35.38 110 GLY B N 1
ATOM 2335 C CA . GLY B 1 110 ? 8.873 14.575 15.264 1.00 37.17 110 GLY B CA 1
ATOM 2336 C C . GLY B 1 110 ? 10.191 14.995 15.892 1.00 37.39 110 GLY B C 1
ATOM 2337 O O . GLY B 1 110 ? 10.391 14.789 17.081 1.00 36.65 110 GLY B O 1
ATOM 2338 N N . GLU B 1 111 ? 11.087 15.572 15.090 1.00 38.21 111 GLU B N 1
ATOM 2339 C CA . GLU B 1 111 ? 12.390 16.052 15.565 1.00 39.22 111 GLU B CA 1
ATOM 2340 C C . GLU B 1 111 ? 12.219 17.270 16.474 1.00 36.83 111 GLU B C 1
ATOM 2341 O O . GLU B 1 111 ? 11.359 18.108 16.224 1.00 36.47 111 GLU B O 1
ATOM 2347 N N . VAL B 1 112 ? 13.019 17.345 17.536 1.00 36.11 112 VAL B N 1
ATOM 2348 C CA . VAL B 1 112 ? 12.996 18.484 18.458 1.00 35.11 112 VAL B CA 1
ATOM 2349 C C . VAL B 1 112 ? 14.372 19.158 18.497 1.00 35.86 112 VAL B C 1
ATOM 2350 O O . VAL B 1 112 ? 15.378 18.527 18.156 1.00 37.37 112 VAL B O 1
ATOM 2354 N N . ARG B 1 113 ? 14.408 20.428 18.914 1.00 35.14 113 ARG B N 1
ATOM 2355 C CA . ARG B 1 113 ? 15.665 21.155 19.090 1.00 36.12 113 ARG B CA 1
ATOM 2356 C C . ARG B 1 113 ? 15.802 21.651 20.538 1.00 34.64 113 ARG B C 1
ATOM 2357 O O . ARG B 1 113 ? 14.988 22.427 21.044 1.00 33.52 113 ARG B O 1
ATOM 2365 N N . LYS B 1 114 ? 16.841 21.167 21.194 1.00 35.02 114 LYS B N 1
ATOM 2366 C CA . LYS B 1 114 ? 17.218 21.585 22.528 1.00 34.41 114 LYS B CA 1
ATOM 2367 C C . LYS B 1 114 ? 17.888 22.938 22.458 1.00 33.75 114 LYS B C 1
ATOM 2368 O O . LYS B 1 114 ? 18.811 23.125 21.657 1.00 34.42 114 LYS B O 1
ATOM 2374 N N . LEU B 1 115 ? 17.445 23.866 23.301 1.00 31.77 115 LEU B N 1
ATOM 2375 C CA . LEU B 1 115 ? 17.979 25.227 23.285 1.00 31.33 115 LEU B CA 1
ATOM 2376 C C . LEU B 1 115 ? 18.948 25.471 24.445 1.00 31.22 115 LEU B C 1
ATOM 2377 O O . LEU B 1 115 ? 20.084 25.861 24.241 1.00 33.25 115 LEU B O 1
ATOM 2382 N N . PHE B 1 116 ? 18.479 25.235 25.666 1.00 29.29 116 PHE B N 1
ATOM 2383 C CA . PHE B 1 116 ? 19.265 25.470 26.877 1.00 28.31 116 PHE B CA 1
ATOM 2384 C C . PHE B 1 116 ? 18.528 24.845 28.041 1.00 26.67 116 PHE B C 1
ATOM 2385 O O . PHE B 1 116 ? 17.428 24.306 27.885 1.00 24.97 116 PHE B O 1
ATOM 2393 N N . GLU B 1 117 ? 19.159 24.921 29.205 1.00 26.46 117 GLU B N 1
ATOM 2394 C CA . GLU B 1 117 ? 18.595 24.425 30.444 1.00 26.29 117 GLU B CA 1
ATOM 2395 C C . GLU B 1 117 ? 18.886 25.495 31.491 1.00 24.77 117 GLU B C 1
ATOM 2396 O O . GLU B 1 117 ? 20.048 25.793 31.787 1.00 24.33 117 GLU B O 1
ATOM 2402 N N . LEU B 1 118 ? 17.821 26.094 32.015 1.00 22.63 118 LEU B N 1
ATOM 2403 C CA . LEU B 1 118 ? 17.943 27.319 32.790 1.00 21.53 118 LEU B CA 1
ATOM 2404 C C . LEU B 1 118 ? 17.312 27.157 34.160 1.00 20.40 118 LEU B C 1
ATOM 2405 O O . LEU B 1 118 ? 16.195 26.609 34.295 1.00 17.95 118 LEU B O 1
ATOM 2410 N N . TYR B 1 119 ? 18.032 27.629 35.179 1.00 19.44 119 TYR B N 1
ATOM 2411 C CA . TYR B 1 119 ? 17.403 27.894 36.492 1.00 19.49 119 TYR B CA 1
ATOM 2412 C C . TYR B 1 119 ? 16.425 29.059 36.371 1.00 19.21 119 TYR B C 1
ATOM 2413 O O . TYR B 1 119 ? 16.806 30.129 35.910 1.00 19.57 119 TYR B O 1
ATOM 2422 N N . MET B 1 120 ? 15.159 28.849 36.742 1.00 19.02 120 MET B N 1
ATOM 2423 C CA . MET B 1 120 ? 14.140 29.877 36.522 1.00 18.70 120 MET B CA 1
ATOM 2424 C C . MET B 1 120 ? 13.903 30.829 37.684 1.00 18.67 120 MET B C 1
ATOM 2425 O O . MET B 1 120 ? 13.463 31.959 37.470 1.00 18.29 120 MET B O 1
ATOM 2430 N N . SER B 1 121 ? 14.134 30.355 38.909 1.00 18.62 121 SER B N 1
ATOM 2431 C CA . SER B 1 121 ? 13.909 31.184 40.102 1.00 18.24 121 SER B CA 1
ATOM 2432 C C . SER B 1 121 ? 14.939 30.858 41.174 1.00 18.47 121 SER B C 1
ATOM 2433 O O . SER B 1 121 ? 14.612 30.255 42.196 1.00 18.65 121 SER B O 1
ATOM 2436 N N . PRO B 1 122 ? 16.207 31.223 40.928 1.00 18.63 122 PRO B N 1
ATOM 2437 C CA . PRO B 1 122 ? 17.306 30.688 41.733 1.00 19.39 122 PRO B CA 1
ATOM 2438 C C . PRO B 1 122 ? 17.533 31.329 43.102 1.00 19.77 122 PRO B C 1
ATOM 2439 O O . PRO B 1 122 ? 18.443 30.910 43.802 1.00 20.60 122 PRO B O 1
ATOM 2443 N N . GLY B 1 123 ? 16.712 32.328 43.449 1.00 20.45 123 GLY B N 1
ATOM 2444 C CA . GLY B 1 123 ? 16.727 32.969 44.756 1.00 21.34 123 GLY B CA 1
ATOM 2445 C C . GLY B 1 123 ? 16.390 31.914 45.786 1.00 21.48 123 GLY B C 1
ATOM 2446 O O . GLY B 1 123 ? 17.118 31.769 46.722 1.00 23.69 123 GLY B O 1
ATOM 2447 N N . GLY B 1 124 ? 15.310 31.162 45.611 1.00 19.63 124 GLY B N 1
ATOM 2448 C CA . GLY B 1 124 ? 15.015 30.087 46.575 1.00 20.37 124 GLY B CA 1
ATOM 2449 C C . GLY B 1 124 ? 14.305 28.853 46.021 1.00 19.88 124 GLY B C 1
ATOM 2450 O O . GLY B 1 124 ? 13.676 28.108 46.765 1.00 19.74 124 GLY B O 1
ATOM 2451 N N . VAL B 1 125 ? 14.408 28.626 44.715 1.00 19.51 125 VAL B N 1
ATOM 2452 C CA . VAL B 1 125 ? 13.768 27.445 44.100 1.00 19.12 125 VAL B CA 1
ATOM 2453 C C . VAL B 1 125 ? 14.861 26.760 43.281 1.00 19.09 125 VAL B C 1
ATOM 2454 O O . VAL B 1 125 ? 15.648 27.421 42.622 1.00 19.11 125 VAL B O 1
ATOM 2458 N N . THR B 1 126 ? 14.912 25.434 43.325 1.00 18.95 126 THR B N 1
ATOM 2459 C CA . THR B 1 126 ? 15.949 24.685 42.633 1.00 18.04 126 THR B CA 1
ATOM 2460 C C . THR B 1 126 ? 15.739 24.599 41.114 1.00 18.81 126 THR B C 1
ATOM 2461 O O . THR B 1 126 ? 16.698 24.366 40.353 1.00 18.26 126 THR B O 1
ATOM 2465 N N . GLU B 1 127 ? 14.483 24.789 40.703 1.00 18.19 127 GLU B N 1
ATOM 2466 C CA . GLU B 1 127 ? 13.989 24.408 39.398 1.00 19.77 127 GLU B CA 1
ATOM 2467 C C . GLU B 1 127 ? 14.893 24.785 38.252 1.00 20.52 127 GLU B C 1
ATOM 2468 O O . GLU B 1 127 ? 15.212 25.970 38.076 1.00 21.59 127 GLU B O 1
ATOM 2474 N N . LEU B 1 128 ? 15.281 23.770 37.495 1.00 21.91 128 LEU B N 1
ATOM 2475 C CA . LEU B 1 128 ? 15.933 23.935 36.196 1.00 22.62 128 LEU B CA 1
ATOM 2476 C C . LEU B 1 128 ? 14.966 23.413 35.124 1.00 22.13 128 LEU B C 1
ATOM 2477 O O . LEU B 1 128 ? 14.433 22.328 35.266 1.00 22.09 128 LEU B O 1
ATOM 2482 N N . ILE B 1 129 ? 14.740 24.208 34.079 1.00 22.07 129 ILE B N 1
ATOM 2483 C CA . ILE B 1 129 ? 13.874 23.832 32.952 1.00 21.95 129 ILE B CA 1
ATOM 2484 C C . ILE B 1 129 ? 14.719 23.561 31.681 1.00 21.80 129 ILE B C 1
ATOM 2485 O O . ILE B 1 129 ? 15.558 24.378 31.311 1.00 22.15 129 ILE B O 1
ATOM 2490 N N . HIS B 1 130 ? 14.487 22.406 31.050 1.00 21.84 130 HIS B N 1
ATOM 2491 C CA . HIS B 1 130 ? 15.023 22.084 29.704 1.00 21.11 130 HIS B CA 1
ATOM 2492 C C . HIS B 1 130 ? 14.100 22.632 28.651 1.00 21.24 130 HIS B C 1
ATOM 2493 O O . HIS B 1 130 ? 12.917 22.268 28.610 1.00 21.47 130 HIS B O 1
ATOM 2500 N N . PHE B 1 131 ? 14.649 23.489 27.786 1.00 21.68 131 PHE B N 1
ATOM 2501 C CA . PHE B 1 131 ? 13.889 24.174 26.727 1.00 22.22 131 PHE B CA 1
ATOM 2502 C C . PHE B 1 131 ? 14.053 23.470 25.391 1.00 23.40 131 PHE B C 1
ATOM 2503 O O . PHE B 1 131 ? 15.189 23.168 24.965 1.00 22.87 131 PHE B O 1
ATOM 2511 N N . PHE B 1 132 ? 12.916 23.231 24.735 1.00 23.36 132 PHE B N 1
ATOM 2512 C CA . PHE B 1 132 ? 12.890 22.663 23.388 1.00 24.16 132 PHE B CA 1
ATOM 2513 C C . PHE B 1 132 ? 11.962 23.466 22.478 1.00 23.92 132 PHE B C 1
ATOM 2514 O O . PHE B 1 132 ? 11.034 24.128 22.936 1.00 22.19 132 PHE B O 1
ATOM 2522 N N . ILE B 1 133 ? 12.195 23.338 21.172 1.00 24.93 133 ILE B N 1
ATOM 2523 C CA . ILE B 1 133 ? 11.228 23.694 20.148 1.00 24.62 133 ILE B CA 1
ATOM 2524 C C . ILE B 1 133 ? 11.142 22.523 19.155 1.00 25.35 133 ILE B C 1
ATOM 2525 O O . ILE B 1 133 ? 12.050 21.700 19.043 1.00 25.68 133 ILE B O 1
ATOM 2530 N N . ALA B 1 134 ? 10.056 22.477 18.417 1.00 25.43 134 ALA B N 1
ATOM 2531 C CA . ALA B 1 134 ? 9.866 21.454 17.418 1.00 26.30 134 ALA B CA 1
ATOM 2532 C C . ALA B 1 134 ? 8.859 21.976 16.439 1.00 27.10 134 ALA B C 1
ATOM 2533 O O . ALA B 1 134 ? 7.836 22.572 16.816 1.00 24.88 134 ALA B O 1
ATOM 2535 N N . GLU B 1 135 ? 9.135 21.712 15.171 1.00 28.82 135 GLU B N 1
ATOM 2536 C CA . GLU B 1 135 ? 8.165 21.957 14.138 1.00 30.54 135 GLU B CA 1
ATOM 2537 C C . GLU B 1 135 ? 7.040 20.915 14.254 1.00 30.32 135 GLU B C 1
ATOM 2538 O O . GLU B 1 135 ? 7.293 19.753 14.578 1.00 31.45 135 GLU B O 1
ATOM 2544 N N . TYR B 1 136 ? 5.800 21.354 14.062 1.00 30.61 136 TYR B N 1
ATOM 2545 C CA . TYR B 1 136 ? 4.658 20.427 13.960 1.00 30.58 136 TYR B CA 1
ATOM 2546 C C . TYR B 1 136 ? 3.940 20.539 12.622 1.00 31.69 136 TYR B C 1
ATOM 2547 O O . TYR B 1 136 ? 4.021 21.575 11.932 1.00 30.20 136 TYR B O 1
ATOM 2556 N N . SER B 1 137 ? 3.248 19.446 12.276 1.00 33.02 137 SER B N 1
ATOM 2557 C CA . SER B 1 137 ? 2.356 19.378 11.124 1.00 34.22 137 SER B CA 1
ATOM 2558 C C . SER B 1 137 ? 0.966 18.954 11.576 1.00 33.20 137 SER B C 1
ATOM 2559 O O . SER B 1 137 ? 0.830 18.244 12.563 1.00 32.45 137 SER B O 1
ATOM 2562 N N . ASP B 1 138 ? -0.056 19.365 10.818 1.00 33.70 138 ASP B N 1
ATOM 2563 C CA . ASP B 1 138 ? -1.453 19.031 11.104 1.00 33.13 138 ASP B CA 1
ATOM 2564 C C . ASP B 1 138 ? -1.693 17.526 11.098 1.00 33.82 138 ASP B C 1
ATOM 2565 O O . ASP B 1 138 ? -2.582 17.028 11.811 1.00 32.90 138 ASP B O 1
ATOM 2570 N N . ASN B 1 139 ? -0.915 16.812 10.288 1.00 34.06 139 ASN B N 1
ATOM 2571 C CA . ASN B 1 139 ? -1.045 15.360 10.231 1.00 35.31 139 ASN B CA 1
ATOM 2572 C C . ASN B 1 139 ? -0.336 14.653 11.390 1.00 34.65 139 ASN B C 1
ATOM 2573 O O . ASN B 1 139 ? -0.273 13.432 11.423 1.00 35.59 139 ASN B O 1
ATOM 2578 N N . GLN B 1 140 ? 0.155 15.430 12.358 1.00 33.53 140 GLN B N 1
ATOM 2579 C CA . GLN B 1 140 ? 0.780 14.861 13.565 1.00 33.77 140 GLN B CA 1
ATOM 2580 C C . GLN B 1 140 ? -0.124 14.940 14.793 1.00 32.89 140 GLN B C 1
ATOM 2581 O O . GLN B 1 140 ? 0.219 14.449 15.860 1.00 32.21 140 GLN B O 1
ATOM 2587 N N . ARG B 1 141 ? -1.304 15.519 14.609 1.00 33.65 141 ARG B N 1
ATOM 2588 C CA . ARG B 1 141 ? -2.326 15.558 15.660 1.00 33.75 141 ARG B CA 1
ATOM 2589 C C . ARG B 1 141 ? -3.077 14.245 15.837 1.00 33.42 141 ARG B C 1
ATOM 2590 O O . ARG B 1 141 ? -4.006 13.938 15.082 1.00 33.52 141 ARG B O 1
ATOM 2598 N N . ALA B 1 142 ? -2.687 13.481 16.865 1.00 32.18 142 ALA B N 1
ATOM 2599 C CA . ALA B 1 142 ? -3.306 12.185 17.138 1.00 32.31 142 ALA B CA 1
ATOM 2600 C C . ALA B 1 142 ? -4.619 12.266 17.942 1.00 31.08 142 ALA B C 1
ATOM 2601 O O . ALA B 1 142 ? -5.463 11.391 17.839 1.00 30.53 142 ALA B O 1
ATOM 2603 N N . ASN B 1 143 ? -4.763 13.315 18.753 1.00 29.36 143 ASN B N 1
ATOM 2604 C CA . ASN B 1 143 ? -5.919 13.478 19.652 1.00 28.54 143 ASN B CA 1
ATOM 2605 C C . ASN B 1 143 ? -6.153 14.962 20.026 1.00 27.69 143 ASN B C 1
ATOM 2606 O O . ASN B 1 143 ? -5.489 15.840 19.506 1.00 26.72 143 ASN B O 1
ATOM 2611 N N . ALA B 1 144 ? -7.083 15.242 20.928 1.00 28.24 144 ALA B N 1
ATOM 2612 C CA . ALA B 1 144 ? -7.402 16.633 21.282 1.00 28.31 144 ALA B CA 1
ATOM 2613 C C . ALA B 1 144 ? -6.502 17.293 22.352 1.00 27.08 144 ALA B C 1
ATOM 2614 O O . ALA B 1 144 ? -6.663 18.487 22.654 1.00 26.90 144 ALA B O 1
ATOM 2616 N N . GLY B 1 145 ? -5.567 16.533 22.925 1.00 27.24 145 GLY B N 1
ATOM 2617 C CA . GLY B 1 145 ? -4.757 17.020 24.066 1.00 25.95 145 GLY B CA 1
ATOM 2618 C C . GLY B 1 145 ? -5.601 17.198 25.325 1.00 25.63 145 GLY B C 1
ATOM 2619 O O . GLY B 1 145 ? -6.507 16.404 25.569 1.00 25.99 145 GLY B O 1
ATOM 2620 N N . GLY B 1 146 ? -5.332 18.261 26.105 1.00 25.47 146 GLY B N 1
ATOM 2621 C CA . GLY B 1 146 ? -6.134 18.585 27.313 1.00 24.92 146 GLY B CA 1
ATOM 2622 C C . GLY B 1 146 ? -5.620 18.049 28.648 1.00 24.98 146 GLY B C 1
ATOM 2623 O O . GLY B 1 146 ? -6.216 18.302 29.721 1.00 24.98 146 GLY B O 1
ATOM 2624 N N . GLY B 1 147 ? -4.493 17.336 28.598 1.00 24.18 147 GLY B N 1
ATOM 2625 C CA . GLY B 1 147 ? -3.912 16.705 29.779 1.00 23.40 147 GLY B CA 1
ATOM 2626 C C . GLY B 1 147 ? -4.571 15.384 30.175 1.00 24.51 147 GLY B C 1
ATOM 2627 O O . GLY B 1 147 ? -5.510 14.921 29.523 1.00 25.34 147 GLY B O 1
ATOM 2628 N N . VAL B 1 148 ? -4.051 14.792 31.248 1.00 23.89 148 VAL B N 1
ATOM 2629 C CA . VAL B 1 148 ? -4.488 13.523 31.792 1.00 25.95 148 VAL B CA 1
ATOM 2630 C C . VAL B 1 148 ? -4.607 13.674 33.302 1.00 26.03 148 VAL B C 1
ATOM 2631 O O . VAL B 1 148 ? -4.240 14.715 33.852 1.00 24.91 148 VAL B O 1
ATOM 2635 N N . GLU B 1 149 ? -5.089 12.628 33.957 1.00 28.29 149 GLU B N 1
ATOM 2636 C CA . GLU B 1 149 ? -5.260 12.596 35.422 1.00 29.56 149 GLU B CA 1
ATOM 2637 C C . GLU B 1 149 ? -6.120 13.825 35.835 1.00 28.84 149 GLU B C 1
ATOM 2638 O O . GLU B 1 149 ? -7.207 14.015 35.278 1.00 28.18 149 GLU B O 1
ATOM 2644 N N . ASP B 1 150 ? -5.638 14.653 36.761 1.00 28.49 150 ASP B N 1
ATOM 2645 C CA . ASP B 1 150 ? -6.394 15.846 37.194 1.00 28.60 150 ASP B CA 1
ATOM 2646 C C . ASP B 1 150 ? -6.116 17.146 36.372 1.00 28.12 150 ASP B C 1
ATOM 2647 O O . ASP B 1 150 ? -6.524 18.249 36.761 1.00 27.07 150 ASP B O 1
ATOM 2652 N N . GLU B 1 151 ? -5.391 17.026 35.256 1.00 27.05 151 GLU B N 1
ATOM 2653 C CA . GLU B 1 151 ? -5.075 18.213 34.462 1.00 25.83 151 GLU B CA 1
ATOM 2654 C C . GLU B 1 151 ? -6.327 18.713 33.744 1.00 25.84 151 GLU B C 1
ATOM 2655 O O . GLU B 1 151 ? -7.193 17.928 33.367 1.00 25.51 151 GLU B O 1
ATOM 2661 N N . ALA B 1 152 ? -6.408 20.036 33.568 1.00 24.90 152 ALA B N 1
ATOM 2662 C CA . ALA B 1 152 ? -7.512 20.651 32.842 1.00 24.94 152 ALA B CA 1
ATOM 2663 C C . ALA B 1 152 ? -6.917 21.721 31.938 1.00 24.54 152 ALA B C 1
ATOM 2664 O O . ALA B 1 152 ? -6.702 22.870 32.343 1.00 24.12 152 ALA B O 1
ATOM 2666 N N . ILE B 1 153 ? -6.634 21.314 30.706 1.00 24.09 153 ILE B N 1
ATOM 2667 C CA . ILE B 1 153 ? -5.824 22.115 29.807 1.00 23.39 153 ILE B CA 1
ATOM 2668 C C . ILE B 1 153 ? -6.577 22.475 28.526 1.00 23.88 153 ILE B C 1
ATOM 2669 O O . ILE B 1 153 ? -7.179 21.615 27.868 1.00 24.72 153 ILE B O 1
ATOM 2674 N N . GLU B 1 154 ? -6.517 23.756 28.185 1.00 24.10 154 GLU B N 1
ATOM 2675 C CA . GLU B 1 154 ? -7.049 24.291 26.945 1.00 24.29 154 GLU B CA 1
ATOM 2676 C C . GLU B 1 154 ? -5.895 24.388 25.923 1.00 23.40 154 GLU B C 1
ATOM 2677 O O . GLU B 1 154 ? -4.824 24.918 26.235 1.00 22.16 154 GLU B O 1
ATOM 2683 N N . VAL B 1 155 ? -6.101 23.858 24.722 1.00 22.77 155 VAL B N 1
ATOM 2684 C CA . VAL B 1 155 ? -5.042 23.883 23.717 1.00 22.91 155 VAL B CA 1
ATOM 2685 C C . VAL B 1 155 ? -5.296 25.097 22.837 1.00 23.88 155 VAL B C 1
ATOM 2686 O O . VAL B 1 155 ? -6.413 25.290 22.359 1.00 23.49 155 VAL B O 1
ATOM 2690 N N . LEU B 1 156 ? -4.256 25.912 22.637 1.00 23.70 156 LEU B N 1
ATOM 2691 C CA . LEU B 1 156 ? -4.380 27.132 21.850 1.00 24.50 156 LEU B CA 1
ATOM 2692 C C . LEU B 1 156 ? -3.422 27.075 20.668 1.00 25.19 156 LEU B C 1
ATOM 2693 O O . LEU B 1 156 ? -2.205 27.016 20.840 1.00 25.15 156 LEU B O 1
ATOM 2698 N N . GLU B 1 157 ? -3.993 27.064 19.473 1.00 25.61 157 GLU B N 1
ATOM 2699 C CA . GLU B 1 157 ? -3.250 27.218 18.252 1.00 26.48 157 GLU B CA 1
ATOM 2700 C C . GLU B 1 157 ? -3.567 28.623 17.769 1.00 26.83 157 GLU B C 1
ATOM 2701 O O . GLU B 1 157 ? -4.726 28.986 17.632 1.00 28.07 157 GLU B O 1
ATOM 2707 N N . LEU B 1 158 ? -2.541 29.430 17.553 1.00 25.96 158 LEU B N 1
ATOM 2708 C CA . LEU B 1 158 ? -2.783 30.818 17.202 1.00 26.36 158 LEU B CA 1
ATOM 2709 C C . LEU B 1 158 ? -1.654 31.357 16.343 1.00 25.61 158 LEU B C 1
ATOM 2710 O O . LEU B 1 158 ? -0.555 30.779 16.357 1.00 24.11 158 LEU B O 1
ATOM 2715 N N . PRO B 1 159 ? -1.927 32.449 15.583 1.00 25.63 159 PRO B N 1
ATOM 2716 C CA . PRO B 1 159 ? -0.882 33.100 14.834 1.00 25.77 159 PRO B CA 1
ATOM 2717 C C . PRO B 1 159 ? 0.302 33.458 15.738 1.00 25.19 159 PRO B C 1
ATOM 2718 O O . PRO B 1 159 ? 0.131 34.014 16.823 1.00 24.29 159 PRO B O 1
ATOM 2722 N N . PHE B 1 160 ? 1.495 33.112 15.274 1.00 25.19 160 PHE B N 1
ATOM 2723 C CA . PHE B 1 160 ? 2.715 33.410 15.977 1.00 24.52 160 PHE B CA 1
ATOM 2724 C C . PHE B 1 160 ? 2.865 34.931 16.183 1.00 25.80 160 PHE B C 1
ATOM 2725 O O . PHE B 1 160 ? 3.280 35.377 17.255 1.00 25.02 160 PHE B O 1
ATOM 2733 N N . SER B 1 161 ? 2.513 35.729 15.175 1.00 26.76 161 SER B N 1
ATOM 2734 C CA . SER B 1 161 ? 2.515 37.194 15.347 1.00 27.83 161 SER B CA 1
ATOM 2735 C C . SER B 1 161 ? 1.566 37.625 16.476 1.00 27.27 161 SER B C 1
ATOM 2736 O O . SER B 1 161 ? 1.870 38.561 17.200 1.00 27.13 161 SER B O 1
ATOM 2739 N N . GLN B 1 162 ? 0.415 36.942 16.593 1.00 27.39 162 GLN B N 1
ATOM 2740 C CA . GLN B 1 162 ? -0.541 37.159 17.685 1.00 27.19 162 GLN B CA 1
ATOM 2741 C C . GLN B 1 162 ? 0.033 36.820 19.083 1.00 25.03 162 GLN B C 1
ATOM 2742 O O . GLN B 1 162 ? -0.145 37.585 20.012 1.00 23.00 162 GLN B O 1
ATOM 2748 N N . ALA B 1 163 ? 0.722 35.677 19.240 1.00 24.58 163 ALA B N 1
ATOM 2749 C CA . ALA B 1 163 ? 1.346 35.363 20.551 1.00 22.78 163 ALA B CA 1
ATOM 2750 C C . ALA B 1 163 ? 2.424 36.364 20.929 1.00 23.38 163 ALA B C 1
ATOM 2751 O O . ALA B 1 163 ? 2.590 36.703 22.111 1.00 22.65 163 ALA B O 1
ATOM 2753 N N . LEU B 1 164 ? 3.173 36.831 19.929 1.00 24.82 164 LEU B N 1
ATOM 2754 C CA . LEU B 1 164 ? 4.163 37.900 20.154 1.00 25.37 164 LEU B CA 1
ATOM 2755 C C . LEU B 1 164 ? 3.532 39.196 20.666 1.00 25.53 164 LEU B C 1
ATOM 2756 O O . LEU B 1 164 ? 4.068 39.836 21.526 1.00 25.34 164 LEU B O 1
ATOM 2761 N N . GLU B 1 165 ? 2.402 39.606 20.111 1.00 26.20 165 GLU B N 1
ATOM 2762 C CA A GLU B 1 165 ? 1.801 40.866 20.567 0.50 26.53 165 GLU B CA 1
ATOM 2763 C C . GLU B 1 165 ? 1.067 40.740 21.917 1.00 25.86 165 GLU B C 1
ATOM 2764 O O . GLU B 1 165 ? 0.858 41.734 22.605 1.00 25.05 165 GLU B O 1
ATOM 2775 N N . MET B 1 166 ? 0.675 39.505 22.268 1.00 25.05 166 MET B N 1
ATOM 2776 C CA . MET B 1 166 ? 0.178 39.161 23.616 1.00 25.95 166 MET B CA 1
ATOM 2777 C C . MET B 1 166 ? 1.244 39.291 24.714 1.00 24.61 166 MET B C 1
ATOM 2778 O O . MET B 1 166 ? 0.931 39.420 25.906 1.00 24.45 166 MET B O 1
ATOM 2783 N N . ILE B 1 167 ? 2.508 39.253 24.315 1.00 24.02 167 ILE B N 1
ATOM 2784 C CA . ILE B 1 167 ? 3.595 39.527 25.248 1.00 24.03 167 ILE B CA 1
ATOM 2785 C C . ILE B 1 167 ? 3.591 41.021 25.593 1.00 24.72 167 ILE B C 1
ATOM 2786 O O . ILE B 1 167 ? 3.762 41.407 26.767 1.00 24.07 167 ILE B O 1
ATOM 2791 N N . LYS B 1 168 ? 3.384 41.852 24.568 1.00 26.20 168 LYS B N 1
ATOM 2792 C CA A LYS B 1 168 ? 3.246 43.297 24.761 0.50 27.34 168 LYS B CA 1
ATOM 2793 C C . LYS B 1 168 ? 1.972 43.698 25.540 1.00 27.82 168 LYS B C 1
ATOM 2794 O O . LYS B 1 168 ? 1.993 44.623 26.350 1.00 28.49 168 LYS B O 1
ATOM 2805 N N . THR B 1 169 ? 0.854 43.033 25.274 1.00 28.24 169 THR B N 1
ATOM 2806 C CA . THR B 1 169 ? -0.385 43.360 25.973 1.00 29.42 169 THR B CA 1
ATOM 2807 C C . THR B 1 169 ? -0.499 42.730 27.364 1.00 29.12 169 THR B C 1
ATOM 2808 O O . THR B 1 169 ? -1.372 43.121 28.149 1.00 29.84 169 THR B O 1
ATOM 2812 N N . GLY B 1 170 ? 0.371 41.770 27.665 1.00 27.87 170 GLY B N 1
ATOM 2813 C CA . GLY B 1 170 ? 0.326 41.063 28.943 1.00 27.33 170 GLY B CA 1
ATOM 2814 C C . GLY B 1 170 ? -0.581 39.846 28.965 1.00 26.75 170 GLY B C 1
ATOM 2815 O O . GLY B 1 170 ? -0.702 39.208 30.002 1.00 26.37 170 GLY B O 1
ATOM 2816 N N . GLU B 1 171 ? -1.199 39.505 27.826 1.00 27.13 171 GLU B N 1
ATOM 2817 C CA . GLU B 1 171 ? -2.011 38.284 27.718 1.00 27.04 171 GLU B CA 1
ATOM 2818 C C . GLU B 1 171 ? -1.142 37.037 27.818 1.00 25.13 171 GLU B C 1
ATOM 2819 O O . GLU B 1 171 ? -1.628 35.995 28.207 1.00 24.84 171 GLU B O 1
ATOM 2825 N N . ILE B 1 172 ? 0.136 37.165 27.455 1.00 24.95 172 ILE B N 1
ATOM 2826 C CA . ILE B 1 172 ? 1.171 36.170 27.773 1.00 23.73 172 ILE B CA 1
ATOM 2827 C C . ILE B 1 172 ? 2.175 36.826 28.740 1.00 23.80 172 ILE B C 1
ATOM 2828 O O . ILE B 1 172 ? 2.775 37.880 28.454 1.00 24.56 172 ILE B O 1
ATOM 2833 N N . ARG B 1 173 ? 2.314 36.210 29.906 1.00 22.88 173 ARG B N 1
ATOM 2834 C CA . ARG B 1 173 ? 3.054 36.781 31.017 1.00 23.39 173 ARG B CA 1
ATOM 2835 C C . ARG B 1 173 ? 3.782 35.685 31.816 1.00 22.32 173 ARG B C 1
ATOM 2836 O O . ARG B 1 173 ? 3.903 35.759 33.032 1.00 21.82 173 ARG B O 1
ATOM 2844 N N . ASP B 1 174 ? 4.252 34.663 31.091 1.00 22.10 174 ASP B N 1
ATOM 2845 C CA . ASP B 1 174 ? 4.942 33.514 31.656 1.00 20.98 174 ASP B CA 1
ATOM 2846 C C . ASP B 1 174 ? 6.382 33.498 31.142 1.00 21.40 174 ASP B C 1
ATOM 2847 O O . ASP B 1 174 ? 6.606 33.623 29.944 1.00 21.88 174 ASP B O 1
ATOM 2852 N N . GLY B 1 175 ? 7.346 33.346 32.060 1.00 20.61 175 GLY B N 1
ATOM 2853 C CA . GLY B 1 175 ? 8.790 33.440 31.717 1.00 19.62 175 GLY B CA 1
ATOM 2854 C C . GLY B 1 175 ? 9.290 32.480 30.653 1.00 19.32 175 GLY B C 1
ATOM 2855 O O . GLY B 1 175 ? 9.860 32.924 29.634 1.00 19.25 175 GLY B O 1
ATOM 2856 N N . LYS B 1 176 ? 9.116 31.160 30.858 1.00 17.64 176 LYS B N 1
ATOM 2857 C CA . LYS B 1 176 ? 9.559 30.195 29.829 1.00 18.43 176 LYS B CA 1
ATOM 2858 C C . LYS B 1 176 ? 8.901 30.408 28.444 1.00 18.27 176 LYS B C 1
ATOM 2859 O O . LYS B 1 176 ? 9.506 30.161 27.422 1.00 19.56 176 LYS B O 1
ATOM 2865 N N . THR B 1 177 ? 7.632 30.811 28.434 1.00 19.01 177 THR B N 1
ATOM 2866 C CA . THR B 1 177 ? 6.863 30.997 27.196 1.00 18.47 177 THR B CA 1
ATOM 2867 C C . THR B 1 177 ? 7.384 32.203 26.418 1.00 19.96 177 THR B C 1
ATOM 2868 O O . THR B 1 177 ? 7.560 32.138 25.213 1.00 21.49 177 THR B O 1
ATOM 2872 N N . VAL B 1 178 ? 7.655 33.300 27.112 1.00 20.09 178 VAL B N 1
ATOM 2873 C CA . VAL B 1 178 ? 8.219 34.484 26.457 1.00 22.57 178 VAL B CA 1
ATOM 2874 C C . VAL B 1 178 ? 9.632 34.177 25.945 1.00 22.70 178 VAL B C 1
ATOM 2875 O O . VAL B 1 178 ? 9.992 34.566 24.844 1.00 23.53 178 VAL B O 1
ATOM 2879 N N . LEU B 1 179 ? 10.423 33.481 26.750 1.00 22.34 179 LEU B N 1
ATOM 2880 C CA . LEU B 1 179 ? 11.733 33.013 26.326 1.00 23.25 179 LEU B CA 1
ATOM 2881 C C . LEU B 1 179 ? 11.676 32.197 25.000 1.00 23.92 179 LEU B C 1
ATOM 2882 O O . LEU B 1 179 ? 12.497 32.398 24.101 1.00 23.80 179 LEU B O 1
ATOM 2887 N N . LEU B 1 180 ? 10.694 31.296 24.878 1.00 23.11 180 LEU B N 1
ATOM 2888 C CA . LEU B 1 180 ? 10.570 30.447 23.673 1.00 23.10 180 LEU B CA 1
ATOM 2889 C C . LEU B 1 180 ? 10.113 31.264 22.474 1.00 23.75 180 LEU B C 1
ATOM 2890 O O . LEU B 1 180 ? 10.671 31.155 21.392 1.00 22.84 180 LEU B O 1
ATOM 2895 N N . LEU B 1 181 ? 9.078 32.072 22.692 1.00 23.83 181 LEU B N 1
ATOM 2896 C CA . LEU B 1 181 ? 8.504 32.914 21.656 1.00 24.74 181 LEU B CA 1
ATOM 2897 C C . LEU B 1 181 ? 9.567 33.872 21.108 1.00 26.18 181 LEU B C 1
ATOM 2898 O O . LEU B 1 181 ? 9.712 34.000 19.896 1.00 26.08 181 LEU B O 1
ATOM 2903 N N . ASN B 1 182 ? 10.331 34.501 22.000 1.00 27.13 182 ASN B N 1
ATOM 2904 C CA . ASN B 1 182 ? 11.419 35.389 21.569 1.00 28.99 182 ASN B CA 1
ATOM 2905 C C . ASN B 1 182 ? 12.563 34.631 20.872 1.00 29.10 182 ASN B C 1
ATOM 2906 O O . ASN B 1 182 ? 13.131 35.130 19.879 1.00 30.28 182 ASN B O 1
ATOM 2911 N N . TYR B 1 183 ? 12.889 33.437 21.360 1.00 27.71 183 TYR B N 1
ATOM 2912 C CA . TYR B 1 183 ? 13.839 32.555 20.659 1.00 28.52 183 TYR B CA 1
ATOM 2913 C C . TYR B 1 183 ? 13.386 32.183 19.222 1.00 28.47 183 TYR B C 1
ATOM 2914 O O . TYR B 1 183 ? 14.197 32.137 18.288 1.00 28.22 183 TYR B O 1
ATOM 2923 N N . LEU B 1 184 ? 12.109 31.847 19.067 1.00 26.64 184 LEU B N 1
ATOM 2924 C CA . LEU B 1 184 ? 11.580 31.544 17.751 1.00 27.53 184 LEU B CA 1
ATOM 2925 C C . LEU B 1 184 ? 11.664 32.767 16.805 1.00 28.60 184 LEU B C 1
ATOM 2926 O O . LEU B 1 184 ? 12.022 32.639 15.621 1.00 28.07 184 LEU B O 1
ATOM 2931 N N . GLN B 1 185 ? 11.357 33.948 17.335 1.00 28.95 185 GLN B N 1
ATOM 2932 C CA . GLN B 1 185 ? 11.351 35.170 16.517 1.00 31.21 185 GLN B CA 1
ATOM 2933 C C . GLN B 1 185 ? 12.766 35.479 16.004 1.00 31.99 185 GLN B C 1
ATOM 2934 O O . GLN B 1 185 ? 12.958 35.778 14.809 1.00 33.10 185 GLN B O 1
ATOM 2940 N N . THR B 1 186 ? 13.751 35.355 16.890 1.00 31.62 186 THR B N 1
ATOM 2941 C CA . THR B 1 186 ? 15.155 35.608 16.541 1.00 33.60 186 THR B CA 1
ATOM 2942 C C . THR B 1 186 ? 15.690 34.583 15.521 1.00 33.89 186 THR B C 1
ATOM 2943 O O . THR B 1 186 ? 16.666 34.831 14.847 1.00 35.53 186 THR B O 1
ATOM 2947 N N . SER B 1 187 ? 15.007 33.446 15.385 1.00 33.26 187 SER B N 1
ATOM 2948 C CA . SER B 1 187 ? 15.487 32.333 14.558 1.00 32.75 187 SER B CA 1
ATOM 2949 C C . SER B 1 187 ? 15.206 32.439 13.063 1.00 33.91 187 SER B C 1
ATOM 2950 O O . SER B 1 187 ? 15.821 31.711 12.281 1.00 34.74 187 SER B O 1
ATOM 2953 N N . HIS B 1 188 ? 14.260 33.300 12.683 1.00 33.77 188 HIS B N 1
ATOM 2954 C CA . HIS B 1 188 ? 13.798 33.474 11.275 1.00 34.81 188 HIS B CA 1
ATOM 2955 C C . HIS B 1 188 ? 13.056 32.267 10.692 1.00 33.84 188 HIS B C 1
ATOM 2956 O O . HIS B 1 188 ? 12.576 32.319 9.567 1.00 34.13 188 HIS B O 1
ATOM 2963 N N . LEU B 1 189 ? 12.930 31.200 11.480 1.00 31.97 189 LEU B N 1
ATOM 2964 C CA . LEU B 1 189 ? 12.220 30.001 11.068 1.00 31.11 189 LEU B CA 1
ATOM 2965 C C . LEU B 1 189 ? 10.785 30.284 10.619 1.00 30.89 189 LEU B C 1
ATOM 2966 O O . LEU B 1 189 ? 10.239 29.565 9.752 1.00 30.86 189 LEU B O 1
ATOM 2971 N N . MET B 1 190 ? 10.178 31.325 11.197 1.00 29.28 190 MET B N 1
ATOM 2972 C CA . MET B 1 190 ? 8.780 31.686 10.880 1.00 28.26 190 MET B CA 1
ATOM 2973 C C . MET B 1 190 ? 8.647 32.779 9.821 1.00 29.28 190 MET B C 1
ATOM 2974 O O . MET B 1 190 ? 7.535 33.180 9.493 1.00 29.21 190 MET B O 1
ATOM 2979 N N . ASP B 1 191 ? 9.776 33.261 9.293 1.00 30.58 191 ASP B N 1
ATOM 2980 C CA . ASP B 1 191 ? 9.781 34.312 8.252 1.00 32.29 191 ASP B CA 1
ATOM 2981 C C . ASP B 1 191 ? 9.016 33.954 6.999 1.00 33.55 191 ASP B C 1
ATOM 2982 O O . ASP B 1 191 ? 9.042 32.792 6.595 1.00 34.28 191 ASP B O 1
#

B-factor: mean 34.26, std 12.9, range [10.85, 84.27]

Sequence (369 aa):
TQQITLIKDKILSDNYFTLHNITYDLTRKDGEVIRHKREVYDRGNGATILLYNTKKKTVVLIRQFRVATWVNGNESGQLIESCAGLLDNDEPEVCIRKEAIEETYEVGEVRKLFELYMSPGGVTELIHFFIAEYSDNQRDEAIEVLELPFSQALEMIKTGEIRDGKTVLLLNYLQTSHLMDQQITLIKDKILSDNYFTLHNITYDLTRKDGVIRHKREVYDRRGNGATILLYNTKKKTVVLIRQFRVATWVNGNESGQLIESCAGLLDNDEPEVCIRKEAIEETGYEVGEVRKLFELYMSPGGVTELIHFFIAEYSDNQRANAGGGVEDEAIEVLELPFSQALEMIKTGEIRDGKTVLLLNYLQTSHLMD

Foldseek 3Di:
DPDKAWDDWAWPDPPPWTKIFTWIWDQDPVRDIDIDTAIATEPAEKEFEWEAAQVVQKIKWKWAAAVVVCVPPPVVSIATATQMDGCDVHDRVVRRLVSCQVQEFNFDDKAWDDWDDDDPRHYPYIYTYIYGYHDPVGHDDNMDMDMGRLVVLVVCVVVVVHPDDNRVVNSVCVVVVPSND/DDKDWDDWDFPDVDPWTKTWTWMWDADPVGTDIDIAIATEPAEKEFEWEAALVVQKIKWKWFAQVVVCVPPDVVSIAIATQMDHCPPPDHVVRRQVSCCQAAQFNFDDKDWDDWDDDDPRHYRYIYTYIYGYGDPVRRRDRHQHDDPGGMGMDMGRLVVVVVCVVVVVHPDVSRNVVSVVVVVVPSND

Secondary structure (DSSP, 8-state):
---EEEEEEEEEE-SSSEEEEEEEEEE-TTS-EEEEEEEEEE---EEEEEEEETTTTEEEEEEEE-HHHHTTT-TT-EEEE-EEEE--SS-HHHHHHHHHHHH----S-EEEEEEEES-TTTB--EEEEEEEE--TT----SSEEEEEEHHHHHHHHHHSS--BHHHHHHHHHHHHHSTT-/--EEEEEEEEEEESSSEEEEEEEEE--S---EEEEEEEEE---EEEEEEEETTTTEEEEEEEE-HHHHTTT-TT-EEEE-EEEE-TTS-HHHHHHHHHHHHH-B---S-EEEEEEES-TTTB--EEEEEEEE--GGGB-S----STT---EEEEEEHHHHHHHHHHTS--BHHHHHHHHHHHHH-TT-

Solvent-accessible surface area: 17282 Å² total; per-residue (Å²): 22,142,108,28,70,92,76,115,72,108,94,44,10,106,75,172,35,25,1,31,15,4,18,2,26,2,34,43,189,116,46,76,91,38,144,9,134,73,22,1,0,58,23,33,35,2,0,0,0,0,0,7,16,52,194,106,97,19,0,1,0,1,87,26,17,50,4,0,0,66,74,35,71,2,163,52,0,37,4,18,1,2,0,18,15,62,39,108,160,60,125,31,82,77,5,0,73,124,34,0,86,114,24,24,26,119,9,44,164,28,116,87,27,20,70,1,2,5,2,6,23,0,0,3,10,21,12,14,0,6,0,3,96,8,46,84,140,22,205,186,125,49,38,77,69,38,83,10,62,20,85,82,0,29,91,20,13,155,88,33,98,1,67,0,0,12,0,0,2,0,0,19,55,0,67,58,37,120,49,17,116,192,107,18,59,88,72,120,64,97,90,35,14,91,109,165,35,25,0,28,12,1,14,4,17,15,33,96,204,124,58,112,76,146,45,132,101,10,0,0,55,27,30,36,1,0,0,0,0,0,16,5,36,176,87,83,18,0,1,0,2,80,20,11,48,4,0,0,74,77,30,70,14,163,57,0,24,3,17,1,0,0,18,18,59,28,102,158,45,130,20,78,89,4,0,76,108,27,0,49,43,4,1,0,7,117,8,31,167,35,147,94,28,26,78,0,2,5,3,6,20,0,1,2,13,14,13,17,0,2,1,3,84,4,41,84,144,51,94,71,75,81,21,22,20,66,158,51,44,11,18,75,40,42,77,16,66,15,77,89,0,36,107,16,14,172,96,20,99,1,84,0,0,14,0,0,1,0,0,22,50,1,77,50,37,122,80,18,145

Nearest PDB structures (foldseek):
  3o6z-assembly1_A  TM=1.006E+00  e=1.474E-38  Escherichia coli K-12
  3o61-assembly1_B  TM=9.760E-01  e=4.830E-35  Escherichia coli K-12
  3o61-assembly1_A  TM=9.755E-01  e=3.820E-34  Escherichia coli K-12
  1viu-assembly1_A  TM=9.819E-01  e=3.206E-33  Escherichia coli
  1viu-assembly2_D  TM=9.792E-01  e=3.827E-33  Escherichia coli

Organism: Escherichia coli (strain K12) (NCBI:txid83333)

GO terms:
  GO:0052751 GDP-mannose hydrolase activity (F, IDA)
  GO:0000287 magnesium ion binding (F, IDA)
  GO:0042803 protein homodimerization activity (F, IDA)

InterPro domains:
  IPR000086 NUDIX hydrolase domain [PF00293] (45-174)
  IPR000086 NUDIX hydrolase domain [PS51462] (43-180)
  IPR004385 Nucleoside diphosphate pyrophosphatase [TIGR00052] (2-186)
  IPR015797 NUDIX hydrolase-like domain superfamily [SSF55811] (8-188)
  IPR060288 GDP-mannose pyrophosphatase NudK, N-terminal domain [PF27456] (5-42)